Protein AF-A0A9X4SL98-F1 (afdb_monomer)

Radius of gyration: 27.26 Å; Cα contacts (8 Å, |Δi|>4): 484; chains: 1; bounding box: 90×34×87 Å

Solvent-accessible surface area (backbone atoms only — not comparable to full-atom values): 19562 Å² total; per-residue (Å²): 131,86,83,83,73,87,73,75,83,61,67,74,66,52,51,75,73,67,64,75,91,70,87,78,84,86,72,77,87,53,72,58,61,79,72,64,46,73,68,54,52,49,49,39,44,50,47,45,46,54,46,50,56,22,52,52,50,43,79,66,47,92,87,56,56,58,58,55,33,44,48,54,24,52,50,48,38,50,54,46,50,52,51,34,56,76,68,41,39,54,38,46,59,64,41,74,54,96,84,54,90,57,96,69,57,49,16,52,48,49,49,50,54,54,49,52,46,44,48,63,76,69,40,87,71,50,45,74,72,30,38,56,59,49,49,53,56,50,50,52,56,46,49,45,35,25,68,32,28,58,71,57,78,89,52,56,80,43,87,72,32,64,63,34,53,45,42,15,50,54,47,36,50,50,54,37,47,47,49,46,73,23,48,78,40,59,73,61,86,72,48,45,58,48,36,30,52,53,35,37,26,36,42,39,45,62,71,39,33,31,30,62,68,67,35,53,67,34,78,93,37,43,76,23,28,34,38,46,29,34,57,82,10,34,40,32,32,51,75,41,18,51,74,36,18,24,38,48,45,56,39,42,45,81,44,86,99,79,43,68,31,55,36,40,40,33,21,74,30,77,88,39,73,26,54,54,39,45,48,62,52,74,68,24,47,53,51,42,69,75,42,46,87,58,56,70,71,42,70,42,50,40,51,58,52,59,21,42,56,51,40,52,54,50,58,74,68,49,73,82,74,81,96,77,83,75,91,88,77,81,84,89,86,88,80,88,85,78,92,85,90,82,92,132

Structure (mmCIF, N/CA/C/O backbone):
data_AF-A0A9X4SL98-F1
#
_entry.id   AF-A0A9X4SL98-F1
#
loop_
_atom_site.group_PDB
_atom_site.id
_atom_site.type_symbol
_atom_site.label_atom_id
_atom_site.label_alt_id
_atom_site.label_comp_id
_atom_site.label_asym_id
_atom_site.label_entity_id
_atom_site.label_seq_id
_atom_site.pdbx_PDB_ins_code
_atom_site.Cartn_x
_atom_site.Cartn_y
_atom_site.Cartn_z
_atom_site.occupancy
_atom_site.B_iso_or_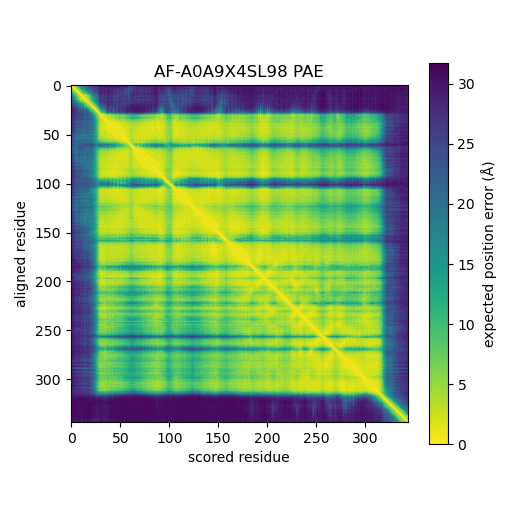equiv
_atom_site.auth_seq_id
_atom_site.auth_comp_id
_atom_site.auth_asym_id
_atom_site.auth_atom_id
_atom_site.pdbx_PDB_model_num
ATOM 1 N N . MET A 1 1 ? 21.501 10.612 -53.156 1.00 31.02 1 MET A N 1
ATOM 2 C CA . MET A 1 1 ? 21.161 9.442 -52.322 1.00 31.02 1 MET A CA 1
ATOM 3 C C . MET A 1 1 ? 19.712 9.582 -51.894 1.00 31.02 1 MET A C 1
ATOM 5 O O . MET A 1 1 ? 19.330 10.718 -51.630 1.00 31.02 1 MET A O 1
ATOM 9 N N . PRO A 1 2 ? 18.900 8.514 -51.909 1.00 26.58 2 PRO A N 1
ATOM 10 C CA . PRO A 1 2 ? 17.522 8.577 -51.432 1.00 26.58 2 PRO A CA 1
ATOM 11 C C . PRO A 1 2 ? 17.487 8.751 -49.909 1.00 26.58 2 PRO A C 1
ATOM 13 O O . PRO A 1 2 ? 18.321 8.189 -49.201 1.00 26.58 2 PRO A O 1
ATOM 16 N N . THR A 1 3 ? 16.524 9.526 -49.418 1.00 28.14 3 THR A N 1
ATOM 17 C CA . THR A 1 3 ? 16.256 9.679 -47.985 1.00 28.14 3 THR A CA 1
ATOM 18 C C . THR A 1 3 ? 15.260 8.605 -47.567 1.00 28.14 3 THR A C 1
ATOM 20 O O . THR A 1 3 ? 14.073 8.714 -47.875 1.00 28.14 3 THR A O 1
ATOM 23 N N . GLU A 1 4 ? 15.726 7.557 -46.890 1.00 26.05 4 GLU A N 1
ATOM 24 C CA . GLU A 1 4 ? 14.828 6.569 -46.289 1.00 26.05 4 GLU A CA 1
ATOM 25 C C . GLU A 1 4 ? 14.200 7.166 -45.026 1.00 26.05 4 GLU A C 1
ATOM 27 O O . GLU A 1 4 ? 14.847 7.330 -43.993 1.00 26.05 4 GLU A O 1
ATOM 32 N N . TYR A 1 5 ? 12.925 7.538 -45.131 1.00 25.75 5 TYR A N 1
ATOM 33 C CA . TYR A 1 5 ? 12.124 7.939 -43.981 1.00 25.75 5 TYR A CA 1
ATOM 34 C C . TYR A 1 5 ? 11.903 6.730 -43.071 1.00 25.75 5 TYR A C 1
ATOM 36 O O . TYR A 1 5 ? 11.483 5.671 -43.542 1.00 25.75 5 TYR A O 1
ATOM 44 N N . ILE A 1 6 ? 12.109 6.906 -41.764 1.00 31.11 6 ILE A N 1
ATOM 45 C CA . ILE A 1 6 ? 11.745 5.904 -40.759 1.00 31.11 6 ILE A CA 1
ATOM 46 C C . ILE A 1 6 ? 10.221 5.737 -40.793 1.00 31.11 6 ILE A C 1
ATOM 48 O O . ILE A 1 6 ? 9.472 6.569 -40.281 1.00 31.11 6 ILE A O 1
ATOM 52 N N . THR A 1 7 ? 9.750 4.666 -41.431 1.00 28.30 7 THR A N 1
ATOM 53 C CA . THR A 1 7 ? 8.326 4.330 -41.475 1.00 28.30 7 THR A CA 1
ATOM 54 C C . THR A 1 7 ? 7.839 3.985 -40.075 1.00 28.30 7 THR A C 1
ATOM 56 O O . THR A 1 7 ? 8.349 3.044 -39.463 1.00 28.30 7 THR A O 1
ATOM 59 N N . THR A 1 8 ? 6.818 4.693 -39.587 1.00 37.69 8 THR A N 1
ATOM 60 C CA . THR A 1 8 ? 6.094 4.298 -38.372 1.00 37.69 8 THR A CA 1
ATOM 61 C C . THR A 1 8 ? 5.598 2.860 -38.505 1.00 37.69 8 THR A C 1
ATOM 63 O O . THR A 1 8 ? 5.136 2.467 -39.578 1.00 37.69 8 THR A O 1
ATOM 66 N N . ALA A 1 9 ? 5.704 2.077 -37.430 1.00 32.84 9 ALA A N 1
ATOM 67 C CA . ALA A 1 9 ? 5.391 0.651 -37.451 1.00 32.84 9 ALA A CA 1
ATOM 68 C C . ALA A 1 9 ? 3.976 0.394 -38.001 1.00 32.84 9 ALA A C 1
ATOM 70 O O . ALA A 1 9 ? 2.997 0.922 -37.476 1.00 32.84 9 ALA A O 1
ATOM 71 N N . ASN A 1 10 ? 3.877 -0.407 -39.067 1.00 33.59 10 ASN A N 1
ATOM 72 C CA . ASN A 1 10 ? 2.597 -0.763 -39.674 1.00 33.59 10 ASN A CA 1
ATOM 73 C C . ASN A 1 10 ? 1.776 -1.634 -38.692 1.00 33.59 10 ASN A C 1
ATOM 75 O O . ASN A 1 10 ? 2.264 -2.714 -38.339 1.00 33.59 10 ASN A O 1
ATOM 79 N N . PRO A 1 11 ? 0.552 -1.226 -38.291 1.00 36.62 11 PRO A N 1
ATOM 80 C CA . PRO A 1 11 ? -0.318 -2.013 -37.412 1.00 36.62 11 PRO A CA 1
ATOM 81 C C . PRO A 1 11 ? -0.545 -3.460 -37.876 1.00 36.62 11 PRO A C 1
ATOM 83 O O . PRO A 1 11 ? -0.585 -4.366 -37.048 1.00 36.62 11 PRO A O 1
ATOM 86 N N . GLU A 1 12 ? -0.588 -3.710 -39.189 1.00 31.94 12 GLU A N 1
ATOM 87 C CA . GLU A 1 12 ? -0.799 -5.048 -39.769 1.00 31.94 12 GLU A CA 1
ATOM 88 C C . GLU A 1 12 ? 0.301 -6.057 -39.373 1.00 31.94 12 GLU A C 1
ATOM 90 O O . GLU A 1 12 ? 0.068 -7.267 -39.352 1.00 31.94 12 GLU A O 1
ATOM 95 N N . LYS A 1 13 ? 1.509 -5.586 -39.017 1.00 36.72 13 LYS A N 1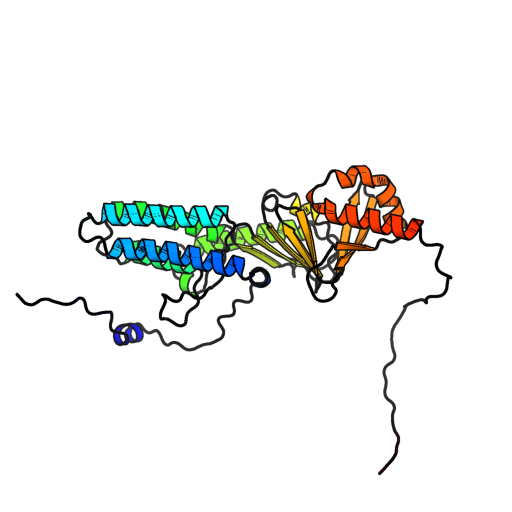
ATOM 96 C CA . LYS A 1 13 ? 2.587 -6.449 -38.498 1.00 36.72 13 LYS A CA 1
ATOM 97 C C . LYS A 1 13 ? 2.401 -6.849 -37.032 1.00 36.72 13 LYS A C 1
ATOM 99 O O . LYS A 1 13 ? 3.041 -7.805 -36.603 1.00 36.72 13 LYS A O 1
ATOM 104 N N . LEU A 1 14 ? 1.559 -6.151 -36.269 1.00 36.41 14 LEU A N 1
ATOM 105 C CA . LEU A 1 14 ? 1.268 -6.491 -34.873 1.00 36.41 14 LEU A CA 1
ATOM 106 C C . LEU A 1 14 ? 0.193 -7.582 -34.783 1.00 36.41 14 LEU A C 1
ATOM 108 O O . LEU A 1 14 ? 0.351 -8.520 -34.005 1.00 36.41 14 LEU A O 1
ATOM 112 N N . GLU A 1 15 ? -0.836 -7.550 -35.635 1.00 33.31 15 GLU A N 1
ATOM 113 C CA . GLU A 1 15 ? -1.838 -8.630 -35.696 1.00 33.31 15 GLU A CA 1
ATOM 114 C C . GLU A 1 15 ? -1.216 -9.979 -36.102 1.00 33.31 15 GLU A C 1
ATOM 116 O O . GLU A 1 15 ? -1.560 -11.021 -35.542 1.00 33.31 15 GLU A O 1
ATOM 121 N N . GLN A 1 16 ? -0.221 -9.966 -37.001 1.00 32.59 16 GLN A N 1
ATOM 122 C CA . GLN A 1 16 ? 0.516 -11.168 -37.426 1.00 32.59 16 GLN A CA 1
ATOM 123 C C . GLN A 1 16 ? 1.336 -11.840 -36.306 1.00 32.59 16 GLN A C 1
ATOM 125 O O . GLN A 1 16 ? 1.767 -12.980 -36.476 1.00 32.59 16 GLN A O 1
ATOM 130 N N . LEU A 1 17 ? 1.513 -11.191 -35.147 1.00 37.41 17 LEU A N 1
ATOM 131 C CA . LEU A 1 17 ? 2.110 -11.793 -33.945 1.00 37.41 17 LEU A CA 1
ATOM 132 C C . LEU A 1 17 ? 1.086 -12.547 -33.068 1.00 37.41 17 LEU A C 1
ATOM 134 O O . LEU A 1 17 ? 1.440 -13.038 -31.999 1.00 37.41 17 LEU A O 1
ATOM 138 N N . GLY A 1 18 ? -0.171 -12.671 -33.512 1.00 29.09 18 GLY A N 1
ATOM 139 C CA . GLY A 1 18 ? -1.210 -13.464 -32.843 1.00 29.09 18 GLY A CA 1
ATOM 140 C C . GLY A 1 18 ? -2.050 -12.701 -31.814 1.00 29.09 18 GLY A C 1
ATOM 141 O O . GLY A 1 18 ? -2.803 -13.324 -31.063 1.00 29.09 18 GLY A O 1
ATOM 142 N N . TYR A 1 19 ? -1.961 -11.368 -31.775 1.00 32.22 19 TYR A N 1
ATOM 143 C CA . TYR A 1 19 ? -2.718 -10.512 -30.853 1.00 32.22 19 TYR A CA 1
ATOM 144 C C . TYR A 1 19 ? -4.196 -10.360 -31.257 1.00 32.22 19 TYR A C 1
ATOM 146 O O . TYR A 1 19 ? -4.656 -9.292 -31.652 1.00 32.22 19 TYR A O 1
ATOM 154 N N . SER A 1 20 ? -4.966 -11.440 -31.112 1.00 28.11 20 SER A N 1
ATOM 155 C CA . SER A 1 20 ? -6.430 -11.415 -31.200 1.00 28.11 20 SER A CA 1
ATOM 156 C C . SER A 1 20 ? -7.031 -10.677 -29.994 1.00 28.11 20 SER A C 1
ATOM 158 O O . SER A 1 20 ? -7.360 -11.302 -28.984 1.00 28.11 20 SER A O 1
ATOM 160 N N . TYR A 1 21 ? -7.225 -9.361 -30.106 1.00 34.75 21 TYR A N 1
ATOM 161 C CA . TYR A 1 21 ? -7.917 -8.557 -29.093 1.00 34.75 21 TYR A CA 1
ATOM 162 C C . TYR A 1 21 ? -9.419 -8.898 -29.008 1.00 34.75 21 TYR A C 1
ATOM 164 O O . TYR A 1 21 ? -10.271 -8.297 -29.660 1.00 34.75 21 TYR A O 1
ATOM 172 N N . LYS A 1 22 ? -9.742 -9.875 -28.154 1.00 31.06 22 LYS A N 1
ATOM 173 C CA . LYS A 1 22 ? -11.079 -10.145 -27.602 1.00 31.06 22 LYS A CA 1
ATOM 174 C C . LYS A 1 22 ? -10.968 -10.512 -26.120 1.00 31.06 22 LYS A C 1
ATOM 176 O O . LYS A 1 22 ? -9.922 -10.982 -25.684 1.00 31.06 22 LYS A O 1
ATOM 181 N N . THR A 1 23 ? -12.081 -10.362 -25.398 1.00 29.62 23 THR A N 1
ATOM 182 C CA . THR A 1 23 ? -12.238 -10.398 -23.924 1.00 29.62 23 THR A CA 1
ATOM 183 C C . THR A 1 23 ? -11.674 -9.135 -23.248 1.00 29.62 23 THR A C 1
ATOM 185 O O . THR A 1 23 ? -10.485 -8.858 -23.334 1.00 29.62 23 THR A O 1
ATOM 188 N N . GLU A 1 24 ? -12.498 -8.175 -22.809 1.00 27.25 24 GLU A N 1
ATOM 189 C CA . GLU A 1 24 ? -13.543 -8.177 -21.752 1.00 27.25 24 GLU A CA 1
ATOM 190 C C . GLU A 1 24 ? -13.001 -7.636 -20.415 1.00 27.25 24 GLU A C 1
ATOM 192 O O . GLU A 1 24 ? -11.973 -8.089 -19.923 1.00 27.25 24 GLU A O 1
ATOM 197 N N . HIS A 1 25 ? -13.715 -6.648 -19.854 1.00 30.97 25 HIS A N 1
ATOM 198 C CA . HIS A 1 25 ? -13.582 -6.065 -18.507 1.00 30.97 25 HIS A CA 1
ATOM 199 C C . HIS A 1 25 ? -12.257 -6.313 -17.758 1.00 30.97 25 HIS A C 1
ATOM 201 O O . HIS A 1 25 ? -12.196 -7.084 -16.800 1.00 30.97 25 HIS A O 1
ATOM 207 N N . LEU A 1 26 ? -11.217 -5.531 -18.075 1.00 32.62 26 LEU A N 1
ATOM 208 C CA . LEU A 1 26 ? -10.005 -5.461 -17.245 1.00 32.62 26 LEU A CA 1
ATOM 209 C C . LEU A 1 26 ? -10.185 -4.598 -15.972 1.00 32.62 26 LEU A C 1
ATOM 211 O O . LEU A 1 26 ? -9.259 -3.919 -15.527 1.00 32.62 26 LEU A O 1
ATOM 215 N N . GLN A 1 27 ? -11.370 -4.638 -15.353 1.00 35.16 27 GLN A N 1
ATOM 216 C CA . GLN A 1 27 ? -11.557 -4.161 -13.982 1.00 35.16 27 GLN A CA 1
ATOM 217 C C . GLN A 1 27 ? -10.949 -5.187 -13.020 1.00 35.16 27 GLN A C 1
ATOM 219 O O . GLN A 1 27 ? -11.625 -6.072 -12.505 1.00 35.16 27 GLN A O 1
ATOM 224 N N . SER A 1 28 ? -9.642 -5.053 -12.779 1.00 42.09 28 SER A N 1
ATOM 225 C CA . SER A 1 28 ? -8.987 -5.650 -11.614 1.00 42.09 28 SER A CA 1
ATOM 226 C C . SER A 1 28 ? -9.626 -5.058 -10.358 1.00 42.09 28 SER A C 1
ATOM 228 O O . SER A 1 28 ? -9.300 -3.936 -9.976 1.00 42.09 28 SER A O 1
ATOM 230 N N . SER A 1 29 ? -10.561 -5.786 -9.748 1.00 54.50 29 SER A N 1
ATOM 231 C CA . SER A 1 29 ? -11.333 -5.362 -8.574 1.00 54.50 29 SER A CA 1
ATOM 232 C C . SER A 1 29 ? -10.516 -5.469 -7.280 1.00 54.50 29 SER A C 1
ATOM 234 O O . SER A 1 29 ? -10.902 -6.172 -6.350 1.00 54.50 29 SER A O 1
ATOM 236 N N . THR A 1 30 ? -9.358 -4.814 -7.251 1.00 71.94 30 THR A N 1
ATOM 237 C CA . THR A 1 30 ? -8.495 -4.694 -6.071 1.00 71.94 30 THR A CA 1
ATOM 238 C C . THR A 1 30 ? -8.979 -3.540 -5.198 1.00 71.94 30 THR A C 1
ATOM 240 O O . THR A 1 30 ? -9.061 -2.400 -5.670 1.00 71.94 30 THR A O 1
ATOM 243 N N . ALA A 1 31 ? -9.327 -3.837 -3.945 1.00 81.12 31 ALA A N 1
ATOM 244 C CA . ALA A 1 31 ? -9.998 -2.920 -3.021 1.00 81.12 31 ALA A CA 1
ATOM 245 C C . ALA A 1 31 ? -9.220 -1.611 -2.794 1.00 81.12 31 ALA A C 1
ATOM 247 O O . ALA A 1 31 ? -9.822 -0.540 -2.703 1.00 81.12 31 ALA A O 1
ATOM 248 N N . ILE A 1 32 ? -7.883 -1.666 -2.810 1.00 82.94 32 ILE A N 1
ATOM 249 C CA . ILE A 1 32 ? -6.999 -0.509 -2.622 1.00 82.94 32 ILE A CA 1
ATOM 250 C C . ILE A 1 32 ? -7.211 0.592 -3.677 1.00 82.94 32 ILE A C 1
ATOM 252 O O . ILE A 1 32 ? -6.999 1.769 -3.385 1.00 82.94 32 ILE A O 1
ATOM 256 N N . TYR A 1 33 ? -7.703 0.249 -4.878 1.00 83.44 33 TYR A N 1
ATOM 257 C CA . TYR A 1 33 ? -8.009 1.237 -5.922 1.00 83.44 33 TYR A CA 1
ATOM 258 C C . TYR A 1 33 ? -9.265 2.064 -5.597 1.00 83.44 33 TYR A C 1
ATOM 260 O O . TYR A 1 33 ? -9.407 3.170 -6.109 1.00 83.44 33 TYR A O 1
ATOM 268 N N . GLY A 1 34 ? -10.131 1.600 -4.687 1.00 76.75 34 GLY A N 1
ATOM 269 C CA . GLY A 1 34 ? -11.259 2.378 -4.155 1.00 76.75 34 GLY A CA 1
ATOM 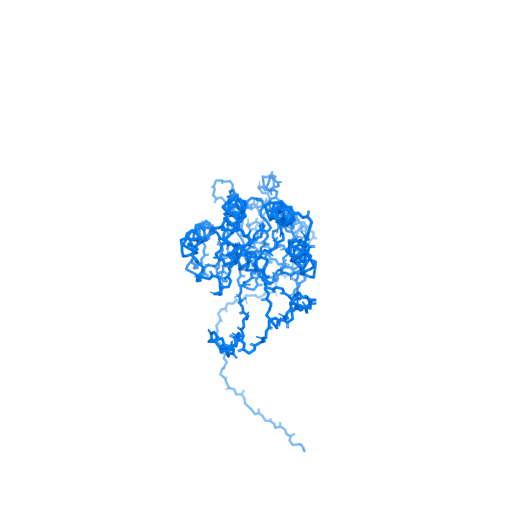270 C C . GLY A 1 34 ? -10.850 3.572 -3.279 1.00 76.75 34 GLY A C 1
ATOM 271 O O . GLY A 1 34 ? -11.710 4.341 -2.851 1.00 76.75 34 GLY A O 1
ATOM 272 N N . HIS A 1 35 ? -9.551 3.740 -3.011 1.00 76.31 35 HIS A N 1
ATOM 273 C CA . HIS A 1 35 ? -8.983 4.879 -2.281 1.00 76.31 35 HIS A CA 1
ATOM 274 C C . HIS A 1 35 ? -8.194 5.848 -3.175 1.00 76.31 35 HIS A C 1
ATOM 276 O O . HIS A 1 35 ? -7.648 6.833 -2.677 1.00 76.31 35 HIS A O 1
ATOM 282 N N . VAL A 1 36 ? -8.160 5.601 -4.488 1.00 83.62 36 VAL A N 1
ATOM 283 C CA . VAL A 1 36 ? -7.640 6.550 -5.475 1.00 83.62 36 VAL A CA 1
ATOM 284 C C . VAL A 1 36 ? -8.598 7.741 -5.571 1.00 83.62 36 VAL A C 1
ATOM 286 O O . VAL A 1 36 ? -9.809 7.576 -5.692 1.00 83.62 36 VAL A O 1
ATOM 289 N N . ASN A 1 37 ? -8.047 8.950 -5.501 1.00 83.62 37 ASN A N 1
ATOM 290 C CA . ASN A 1 37 ? -8.753 10.209 -5.728 1.00 83.62 37 ASN A CA 1
ATOM 291 C C . ASN A 1 37 ? -8.091 10.983 -6.8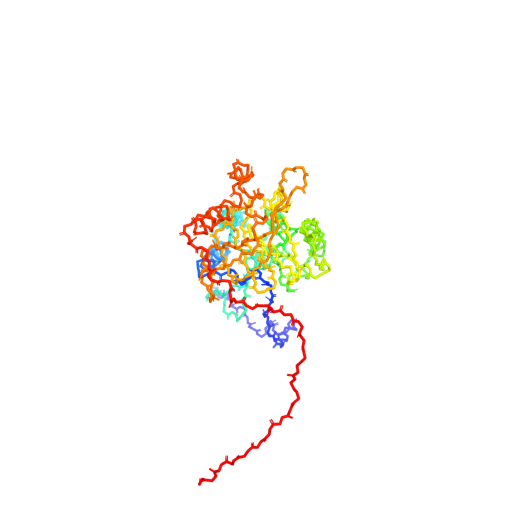77 1.00 83.62 37 ASN A C 1
ATOM 293 O O . ASN A 1 37 ? -6.997 10.622 -7.307 1.00 83.62 37 ASN A O 1
ATOM 297 N N . GLU A 1 38 ? -8.725 12.065 -7.333 1.00 85.75 38 GLU A N 1
ATOM 298 C CA . GLU A 1 38 ? -8.249 12.902 -8.449 1.00 85.75 38 GLU A CA 1
ATOM 299 C C . GLU A 1 38 ? -6.761 13.263 -8.310 1.00 85.75 38 GLU A C 1
ATOM 301 O O . GLU A 1 38 ? -5.983 13.055 -9.234 1.00 85.75 38 GLU A O 1
ATOM 306 N N . HIS A 1 39 ? -6.322 13.684 -7.119 1.00 87.75 39 HIS A N 1
ATOM 307 C CA . HIS A 1 39 ? -4.918 14.021 -6.880 1.00 87.75 39 HIS A CA 1
ATOM 308 C C . HIS A 1 39 ? -3.966 12.810 -6.963 1.00 87.75 39 HIS A C 1
ATOM 310 O O . HIS A 1 39 ? -2.823 12.938 -7.401 1.00 87.75 39 HIS A O 1
ATOM 316 N N . MET A 1 40 ? -4.399 11.613 -6.561 1.00 89.06 40 MET A N 1
ATOM 317 C CA . MET A 1 40 ? -3.625 10.390 -6.788 1.00 89.06 40 MET A CA 1
ATOM 318 C C . MET A 1 40 ? -3.567 10.056 -8.289 1.00 89.06 40 MET A C 1
ATOM 320 O O . MET A 1 40 ? -2.487 9.738 -8.781 1.00 89.06 40 MET A O 1
ATOM 324 N N . GLU A 1 41 ? -4.665 10.205 -9.039 1.00 87.94 41 GLU A N 1
ATOM 325 C CA . GLU A 1 41 ? -4.673 10.015 -10.501 1.00 87.94 41 GLU A CA 1
ATOM 326 C C . GLU A 1 41 ? -3.762 11.018 -11.229 1.00 87.94 41 GLU A C 1
ATOM 328 O O . GLU A 1 41 ? -3.003 10.616 -12.114 1.00 87.94 41 GLU A O 1
ATOM 333 N N . GLU A 1 42 ? -3.756 12.292 -10.822 1.00 89.00 42 GLU A N 1
ATOM 334 C CA . GLU A 1 42 ? -2.816 13.317 -11.300 1.00 89.00 42 GLU A CA 1
ATOM 335 C C . GLU A 1 42 ? -1.360 12.908 -11.049 1.00 89.00 42 GLU A C 1
ATOM 337 O O . GLU A 1 42 ? -0.534 12.954 -11.962 1.00 89.00 42 GLU A O 1
ATOM 342 N N . ASN A 1 43 ? -1.034 12.483 -9.822 1.00 91.50 43 ASN A N 1
ATOM 343 C CA . ASN A 1 43 ? 0.321 12.067 -9.460 1.00 91.50 43 ASN A CA 1
ATOM 344 C C . ASN A 1 43 ? 0.767 10.834 -10.264 1.00 91.50 43 ASN A C 1
ATOM 346 O O . ASN A 1 43 ? 1.881 10.824 -10.788 1.00 91.50 43 ASN A O 1
ATOM 350 N N . ILE A 1 44 ? -0.105 9.832 -10.427 1.00 91.81 44 ILE A N 1
ATOM 351 C CA . ILE A 1 44 ? 0.152 8.644 -11.256 1.00 91.81 44 ILE A CA 1
ATOM 352 C C . ILE A 1 44 ? 0.398 9.052 -12.716 1.00 91.81 44 ILE A C 1
ATOM 354 O O . ILE A 1 44 ? 1.408 8.664 -13.309 1.00 91.81 44 ILE A O 1
ATOM 358 N N . SER A 1 45 ? -0.485 9.881 -13.279 1.00 88.88 45 SER A N 1
ATOM 359 C CA . SER A 1 45 ? -0.401 10.387 -14.657 1.00 88.88 45 SER A CA 1
ATOM 360 C C . SER A 1 45 ? 0.868 11.206 -14.897 1.00 88.88 45 SER A C 1
ATOM 362 O O . SER A 1 45 ? 1.514 11.070 -15.937 1.00 88.88 45 SER A O 1
ATOM 364 N N . SER A 1 46 ? 1.257 12.036 -13.925 1.00 90.81 46 SER A N 1
ATOM 365 C CA . SER A 1 46 ? 2.482 12.836 -13.963 1.00 90.81 46 SER A CA 1
ATOM 366 C C . SER A 1 46 ? 3.726 11.949 -13.915 1.00 90.81 46 SER A C 1
ATOM 368 O O . SER A 1 46 ? 4.626 12.130 -14.731 1.00 90.81 46 SER A O 1
ATOM 370 N N . THR A 1 47 ? 3.782 10.961 -13.015 1.00 93.75 47 THR A N 1
ATOM 371 C CA . THR A 1 47 ? 4.895 9.997 -12.948 1.00 93.75 47 THR A CA 1
ATOM 372 C C . THR A 1 47 ? 5.023 9.197 -14.247 1.00 93.75 47 THR A C 1
ATOM 374 O O . THR A 1 47 ? 6.127 9.044 -14.767 1.00 93.75 47 THR A O 1
ATOM 377 N N . LEU A 1 48 ? 3.903 8.738 -14.815 1.00 90.44 48 LEU A N 1
ATOM 378 C CA . LEU A 1 48 ? 3.875 8.041 -16.105 1.00 90.44 48 LEU A CA 1
ATOM 379 C C . LEU A 1 48 ? 4.381 8.926 -17.254 1.00 90.44 48 LEU A C 1
ATOM 381 O O . LEU A 1 48 ? 5.143 8.449 -18.096 1.00 90.44 48 LEU A O 1
ATOM 385 N N . ARG A 1 49 ? 4.018 10.215 -17.261 1.00 89.56 49 ARG A N 1
ATOM 386 C CA . ARG A 1 49 ? 4.486 11.199 -18.249 1.00 89.56 49 ARG A CA 1
ATOM 387 C C . ARG A 1 49 ? 5.989 11.456 -18.136 1.00 89.56 49 ARG A C 1
ATOM 389 O O . ARG A 1 49 ? 6.678 11.381 -19.144 1.00 89.56 49 ARG A O 1
ATOM 396 N N . GLU A 1 50 ? 6.527 11.649 -16.931 1.00 91.69 50 GLU A N 1
ATOM 397 C CA . GLU A 1 50 ? 7.977 11.827 -16.736 1.00 91.69 50 GLU A CA 1
ATOM 398 C C . GLU A 1 50 ? 8.791 10.604 -17.198 1.00 91.69 50 GLU A C 1
ATOM 400 O O . GLU A 1 50 ? 9.832 10.753 -17.844 1.00 91.69 50 GLU A O 1
ATOM 405 N N . ILE A 1 51 ? 8.292 9.396 -16.910 1.00 90.50 51 ILE A N 1
ATOM 406 C CA . ILE A 1 51 ? 8.881 8.122 -17.351 1.00 90.50 51 ILE A CA 1
ATOM 407 C C . ILE A 1 51 ? 8.831 7.995 -18.881 1.00 90.50 51 ILE A C 1
ATOM 409 O O . ILE A 1 51 ? 9.810 7.584 -19.505 1.00 90.50 51 ILE A O 1
ATOM 413 N N . TYR A 1 52 ? 7.721 8.391 -19.505 1.00 88.31 52 TYR A N 1
ATOM 414 C CA . TYR A 1 52 ? 7.578 8.430 -20.959 1.00 88.31 52 TYR A CA 1
ATOM 415 C C . TYR A 1 52 ? 8.522 9.459 -21.614 1.00 88.31 52 TYR A C 1
ATOM 417 O O . TYR A 1 52 ? 9.218 9.138 -22.579 1.00 88.31 52 TYR A O 1
ATOM 425 N N . ASP A 1 53 ? 8.642 10.658 -21.043 1.00 89.12 53 ASP A N 1
ATOM 426 C CA . ASP A 1 53 ? 9.532 11.715 -21.531 1.00 89.12 53 ASP A CA 1
ATOM 427 C C . ASP A 1 53 ? 11.020 11.353 -21.372 1.00 89.12 53 ASP A C 1
ATOM 429 O O . ASP A 1 53 ? 11.867 11.840 -22.131 1.00 89.12 53 ASP A O 1
ATOM 433 N N . ALA A 1 54 ? 11.375 10.505 -20.397 1.00 89.94 54 ALA A N 1
ATOM 434 C CA . ALA A 1 54 ? 12.712 9.918 -20.287 1.00 89.94 54 ALA A CA 1
ATOM 435 C C . ALA A 1 54 ? 13.020 9.004 -21.485 1.00 89.94 54 ALA A C 1
ATOM 437 O O . ALA A 1 54 ? 14.101 9.097 -22.072 1.00 89.94 54 ALA A O 1
ATOM 438 N N . LEU A 1 55 ? 12.049 8.190 -21.900 1.00 86.81 55 LEU A N 1
ATOM 439 C CA . LEU A 1 55 ? 12.174 7.255 -23.022 1.00 86.81 55 LEU A CA 1
ATOM 440 C C . LEU A 1 55 ? 12.188 7.964 -24.379 1.00 86.81 55 LEU A C 1
ATOM 442 O O . LEU A 1 55 ? 13.012 7.631 -25.227 1.00 86.81 55 LEU A O 1
ATOM 446 N N . ILE A 1 56 ? 11.371 9.007 -24.565 1.00 85.06 56 ILE A N 1
ATOM 447 C CA . ILE A 1 56 ? 11.492 9.880 -25.743 1.00 85.06 56 ILE A CA 1
ATOM 448 C C . ILE A 1 56 ? 12.885 10.513 -25.818 1.00 85.06 56 ILE A C 1
ATOM 450 O O . ILE A 1 56 ? 13.455 10.589 -26.905 1.00 85.06 56 ILE A O 1
ATOM 454 N N . SER A 1 57 ? 13.476 10.928 -24.688 1.00 82.62 57 SER A N 1
ATOM 455 C CA . SER A 1 57 ? 14.828 11.495 -24.735 1.00 82.62 57 SER A CA 1
ATOM 456 C C . SER A 1 57 ? 15.892 10.483 -25.165 1.00 82.62 57 SER A C 1
ATOM 458 O O . SER A 1 57 ? 16.812 10.879 -25.866 1.00 82.62 57 SER A O 1
ATOM 460 N N . TYR A 1 58 ? 15.749 9.190 -24.851 1.00 84.69 58 TYR A N 1
ATOM 461 C CA . TYR A 1 58 ? 16.652 8.160 -25.380 1.00 84.69 58 TYR A CA 1
ATOM 462 C C . TYR A 1 58 ? 16.587 8.076 -26.913 1.00 84.69 58 TYR A C 1
ATOM 464 O O . TYR A 1 58 ? 17.621 8.138 -27.574 1.00 84.69 58 TYR A O 1
ATOM 472 N N . ASN A 1 59 ? 15.375 8.034 -27.472 1.00 77.94 59 ASN A N 1
ATOM 473 C CA . ASN A 1 59 ? 15.150 7.885 -28.913 1.00 77.94 59 ASN A CA 1
ATOM 474 C C . ASN A 1 59 ? 15.558 9.118 -29.745 1.00 77.94 59 ASN A C 1
ATOM 476 O O . ASN A 1 59 ? 15.834 8.982 -30.933 1.00 77.94 59 ASN A O 1
ATOM 480 N N . ASN A 1 60 ? 15.590 10.312 -29.142 1.00 78.75 60 ASN A N 1
ATOM 481 C CA . ASN A 1 60 ? 15.785 11.583 -29.853 1.00 78.75 60 ASN A CA 1
ATOM 482 C C . ASN A 1 60 ? 17.214 12.166 -29.750 1.00 78.75 60 ASN A C 1
ATOM 484 O O . ASN A 1 60 ? 17.455 13.275 -30.229 1.00 78.75 60 ASN A O 1
ATOM 488 N N . LEU A 1 61 ? 18.166 11.484 -29.101 1.00 71.69 61 LEU A N 1
ATOM 489 C CA . LEU A 1 61 ? 19.515 12.015 -28.838 1.00 71.69 61 LEU A CA 1
ATOM 490 C C . LEU A 1 61 ? 20.542 11.615 -29.915 1.00 71.69 61 LEU A C 1
ATOM 492 O O . LEU A 1 61 ? 21.536 10.957 -29.623 1.00 71.69 61 LEU A O 1
ATOM 496 N N . GLU A 1 62 ? 20.354 12.113 -31.145 1.00 66.19 62 GLU A N 1
ATOM 497 C CA . GLU A 1 62 ? 21.231 11.904 -32.325 1.00 66.19 62 GLU A CA 1
ATOM 498 C C . GLU A 1 62 ? 22.713 12.326 -32.151 1.00 66.19 62 GLU A C 1
ATOM 500 O O . GLU A 1 62 ? 23.506 12.233 -33.089 1.00 66.19 62 GLU A O 1
ATOM 505 N N . HIS A 1 63 ? 23.101 12.882 -31.000 1.00 75.50 63 HIS A N 1
ATOM 506 C CA . HIS A 1 63 ? 24.421 13.485 -30.759 1.00 75.50 63 HIS A CA 1
ATOM 507 C C . HIS A 1 63 ? 25.182 12.861 -29.576 1.00 75.50 63 HIS A C 1
ATOM 509 O O . HIS A 1 63 ? 26.279 13.319 -29.260 1.00 75.50 63 HIS A O 1
ATOM 515 N N . LEU A 1 64 ? 24.617 11.848 -28.910 1.00 82.75 64 LEU A N 1
ATOM 516 C CA . LEU A 1 64 ? 25.273 11.117 -27.820 1.00 82.75 64 LEU A CA 1
ATOM 517 C C . LEU A 1 64 ? 25.666 9.707 -28.262 1.00 82.75 64 LEU A C 1
ATOM 519 O O . LEU A 1 64 ? 25.079 9.152 -29.189 1.00 82.75 64 LEU A O 1
ATOM 523 N N . SER A 1 65 ? 26.605 9.081 -27.549 1.00 86.88 65 SER A N 1
ATOM 524 C CA . SER A 1 65 ? 26.746 7.627 -27.633 1.00 86.88 65 SER A CA 1
ATOM 525 C C . SER A 1 65 ? 25.560 6.925 -26.958 1.00 86.88 65 SER A C 1
ATOM 527 O O . SER A 1 65 ? 24.973 7.439 -25.999 1.00 86.88 65 SER A O 1
ATOM 529 N N . ASN A 1 66 ? 25.234 5.712 -27.414 1.00 86.00 66 ASN A N 1
ATOM 530 C CA . ASN A 1 66 ? 24.127 4.921 -26.865 1.00 86.00 66 ASN A CA 1
ATOM 531 C C . ASN A 1 66 ? 24.232 4.768 -25.336 1.00 86.00 66 ASN A C 1
ATOM 533 O O . ASN A 1 66 ? 23.235 4.908 -24.634 1.00 86.00 66 ASN A O 1
ATOM 537 N N . ASP A 1 67 ? 25.436 4.547 -24.800 1.00 87.19 67 ASP A N 1
ATOM 538 C CA . ASP A 1 67 ? 25.654 4.366 -23.361 1.00 87.19 67 ASP A CA 1
ATOM 539 C C . ASP A 1 67 ? 25.450 5.648 -22.540 1.00 87.19 67 ASP A C 1
ATOM 541 O O . ASP A 1 67 ? 25.071 5.565 -21.365 1.00 87.19 67 ASP A O 1
ATOM 545 N N . GLU A 1 68 ? 25.672 6.826 -23.125 1.00 89.69 68 GLU A N 1
ATOM 546 C CA . GLU A 1 68 ? 25.352 8.121 -22.513 1.00 89.69 68 GLU A CA 1
ATOM 547 C C . GLU A 1 68 ? 23.847 8.396 -22.573 1.00 89.69 68 GLU A C 1
ATOM 549 O O . GLU A 1 68 ? 23.260 8.781 -21.562 1.00 89.69 68 GLU A O 1
ATOM 554 N N . ALA A 1 69 ? 23.202 8.127 -23.712 1.00 90.62 69 ALA A N 1
ATOM 555 C CA . ALA A 1 69 ? 21.756 8.269 -23.870 1.00 90.62 69 ALA A CA 1
ATOM 556 C C . ALA A 1 69 ? 20.987 7.341 -22.903 1.00 90.62 69 ALA A C 1
ATOM 558 O O . ALA A 1 69 ? 20.110 7.804 -22.171 1.00 90.62 69 ALA A O 1
ATOM 559 N N . ILE A 1 70 ? 21.394 6.067 -22.798 1.00 91.50 70 ILE A N 1
ATOM 560 C CA . ILE A 1 70 ? 20.876 5.110 -21.803 1.00 91.50 70 ILE A CA 1
ATOM 561 C C . ILE A 1 70 ? 21.175 5.599 -20.383 1.00 91.50 70 ILE A C 1
ATOM 563 O O . ILE A 1 70 ? 20.307 5.519 -19.521 1.00 91.50 70 ILE A O 1
ATOM 567 N N . GLY A 1 71 ? 22.374 6.130 -20.117 1.00 91.81 71 GLY A N 1
ATOM 568 C CA . GLY A 1 71 ? 22.734 6.666 -18.799 1.00 91.81 71 GLY A CA 1
ATOM 569 C C . GLY A 1 71 ? 21.841 7.828 -18.354 1.00 91.81 71 GLY A C 1
ATOM 570 O O . GLY A 1 71 ? 21.350 7.830 -17.226 1.00 91.81 71 GLY A O 1
ATOM 571 N N . ASN A 1 72 ? 21.581 8.776 -19.254 1.00 91.81 72 ASN A N 1
ATOM 572 C CA . ASN A 1 72 ? 20.719 9.929 -19.004 1.00 91.81 72 ASN A CA 1
ATOM 573 C C . ASN A 1 72 ? 19.251 9.516 -18.816 1.00 91.81 72 ASN A C 1
ATOM 575 O O . ASN A 1 72 ? 18.594 9.987 -17.888 1.00 91.81 72 ASN A O 1
ATOM 579 N N . MET A 1 73 ? 18.752 8.594 -19.643 1.00 93.19 73 MET A N 1
ATOM 580 C CA . MET A 1 73 ? 17.417 8.012 -19.495 1.00 93.19 73 MET A CA 1
ATOM 581 C C . MET A 1 73 ? 17.274 7.253 -18.167 1.00 93.19 73 MET A C 1
ATOM 583 O O . MET A 1 73 ? 16.336 7.522 -17.424 1.00 93.19 73 MET A O 1
ATOM 587 N N . VAL A 1 74 ? 18.204 6.349 -17.835 1.00 93.25 74 VAL A N 1
ATOM 588 C CA . VAL A 1 74 ? 18.189 5.571 -16.581 1.00 93.25 74 VAL A CA 1
ATOM 589 C C . VAL A 1 74 ? 18.181 6.495 -15.365 1.00 93.25 74 VAL A C 1
ATOM 591 O O . VAL A 1 74 ? 17.388 6.282 -14.451 1.00 93.25 74 VAL A O 1
ATOM 594 N N . LYS A 1 75 ? 18.992 7.561 -15.382 1.00 94.19 75 LYS A N 1
ATOM 595 C CA . LYS A 1 75 ? 18.985 8.581 -14.330 1.00 94.19 75 LYS A CA 1
ATOM 596 C C . LYS A 1 75 ? 17.608 9.242 -14.187 1.00 94.19 75 LYS A C 1
ATOM 598 O O . LYS A 1 75 ? 17.073 9.259 -13.083 1.00 94.19 75 LYS A O 1
ATOM 603 N N . ARG A 1 76 ? 17.015 9.738 -15.282 1.00 94.25 76 ARG A N 1
ATOM 604 C CA . ARG A 1 76 ? 15.686 10.385 -15.255 1.00 94.25 76 ARG A CA 1
ATOM 605 C C . ARG A 1 76 ? 14.588 9.439 -14.762 1.00 94.25 76 ARG A C 1
ATOM 607 O O . ARG A 1 76 ? 13.770 9.834 -13.940 1.00 94.25 76 ARG A O 1
ATOM 614 N N . LEU A 1 77 ? 14.597 8.187 -15.227 1.00 94.12 77 LEU A N 1
ATOM 615 C CA . LEU A 1 77 ? 13.678 7.143 -14.766 1.00 94.12 77 LEU A CA 1
ATOM 616 C C . LEU A 1 77 ? 13.800 6.931 -13.251 1.00 94.12 77 LEU A C 1
ATOM 618 O O . LEU A 1 77 ? 12.785 6.903 -12.558 1.00 94.12 77 LEU A O 1
ATOM 622 N N . GLN A 1 78 ? 15.026 6.835 -12.727 1.00 94.50 78 GLN A N 1
ATOM 623 C CA . GLN A 1 78 ? 15.259 6.652 -11.294 1.00 94.50 78 GLN A CA 1
ATOM 624 C C . GLN A 1 78 ? 14.835 7.876 -10.468 1.00 94.50 78 GLN A C 1
ATOM 626 O O . GLN A 1 78 ? 14.225 7.717 -9.414 1.00 94.50 78 GLN A O 1
ATOM 631 N N . GLU A 1 79 ? 15.092 9.093 -10.957 1.00 95.44 79 GLU A N 1
ATOM 632 C CA . GLU A 1 79 ? 14.652 10.340 -10.315 1.00 95.44 79 GLU A CA 1
ATOM 633 C C . GLU A 1 79 ? 13.117 10.400 -10.185 1.00 95.44 79 GLU A C 1
ATOM 635 O O . GLU A 1 79 ? 12.607 10.723 -9.108 1.00 95.44 79 GLU A O 1
ATOM 640 N N . SER A 1 80 ? 12.370 10.010 -11.225 1.00 95.06 80 SER A N 1
ATOM 641 C CA . SER A 1 80 ? 10.901 9.931 -11.179 1.00 95.06 80 SER A CA 1
ATOM 642 C C . SER A 1 80 ? 10.379 8.790 -10.298 1.00 95.06 80 SER A C 1
ATOM 644 O O . SER A 1 80 ? 9.402 8.987 -9.575 1.00 95.06 80 SER A O 1
ATOM 646 N N . ILE A 1 81 ? 11.028 7.620 -10.300 1.00 94.69 81 ILE A N 1
ATOM 647 C CA . ILE A 1 81 ? 10.652 6.485 -9.439 1.00 94.69 81 ILE A CA 1
ATOM 648 C C . ILE A 1 81 ? 10.873 6.828 -7.957 1.00 94.69 81 ILE A C 1
ATOM 650 O O . ILE A 1 81 ? 9.972 6.614 -7.147 1.00 94.69 81 ILE A O 1
ATOM 654 N N . GLU A 1 82 ? 12.007 7.430 -7.586 1.00 95.12 82 GLU A N 1
ATOM 655 C CA . GLU A 1 82 ? 12.268 7.848 -6.200 1.00 95.12 82 GLU A CA 1
ATOM 656 C C . GLU A 1 82 ? 11.352 8.992 -5.745 1.00 95.12 82 GLU A C 1
ATOM 658 O O . GLU A 1 82 ? 10.858 8.990 -4.614 1.00 95.12 82 GLU A O 1
ATOM 663 N N . LYS A 1 83 ? 11.042 9.942 -6.637 1.00 95.19 83 LYS A N 1
ATOM 664 C CA . LYS A 1 83 ? 10.029 10.982 -6.401 1.00 95.19 83 LYS A CA 1
ATOM 665 C C . LYS A 1 83 ? 8.648 10.370 -6.135 1.00 95.19 83 LYS A C 1
ATOM 667 O O . LYS A 1 83 ? 7.989 10.756 -5.171 1.00 95.19 83 LYS A O 1
ATOM 672 N N . ALA A 1 84 ? 8.229 9.395 -6.941 1.00 94.69 84 ALA A N 1
ATOM 673 C CA . ALA A 1 84 ? 6.956 8.692 -6.783 1.00 94.69 84 ALA A CA 1
ATOM 674 C C . ALA A 1 84 ? 6.901 7.856 -5.489 1.00 94.69 84 ALA A C 1
ATOM 676 O O . ALA A 1 84 ? 5.915 7.929 -4.752 1.00 94.69 84 ALA A O 1
ATOM 677 N N . LYS A 1 85 ? 7.984 7.142 -5.149 1.00 93.44 85 LYS A N 1
ATOM 678 C CA . LYS A 1 85 ? 8.145 6.427 -3.868 1.00 93.44 85 LYS A CA 1
ATOM 679 C C . LYS A 1 85 ? 7.999 7.376 -2.678 1.00 93.44 85 LYS A C 1
ATOM 681 O O . LYS A 1 85 ? 7.155 7.148 -1.816 1.00 93.44 85 LYS A O 1
ATOM 686 N N . LYS A 1 86 ? 8.752 8.483 -2.668 1.00 91.75 86 LYS A N 1
ATOM 687 C CA . LYS A 1 86 ? 8.703 9.513 -1.615 1.00 91.75 86 LYS A CA 1
ATOM 688 C C . LYS A 1 86 ? 7.313 10.137 -1.451 1.00 91.75 86 LYS A C 1
ATOM 690 O O . LYS A 1 86 ? 6.898 10.406 -0.327 1.00 91.75 86 LYS A O 1
ATOM 695 N N . ASN A 1 87 ? 6.598 10.346 -2.554 1.00 89.75 87 ASN A N 1
ATOM 696 C CA . ASN A 1 87 ? 5.252 10.919 -2.563 1.00 89.75 87 ASN A CA 1
ATOM 697 C C . ASN A 1 87 ? 4.134 9.871 -2.339 1.00 89.75 87 ASN A C 1
ATOM 699 O O . ASN A 1 87 ? 2.963 10.218 -2.465 1.00 89.75 87 ASN A O 1
ATOM 703 N N . LYS A 1 88 ? 4.473 8.608 -2.017 1.00 90.12 88 LYS A N 1
ATOM 704 C CA . LYS A 1 88 ? 3.539 7.471 -1.857 1.00 90.12 88 LYS A CA 1
ATOM 705 C C . LYS A 1 88 ? 2.603 7.248 -3.066 1.00 90.12 88 LYS A C 1
ATOM 707 O O . LYS A 1 88 ? 1.475 6.797 -2.910 1.00 90.12 88 LYS A O 1
ATOM 712 N N . VAL A 1 89 ? 3.041 7.573 -4.285 1.00 92.81 89 VAL A N 1
ATOM 713 C CA . VAL A 1 89 ? 2.224 7.390 -5.502 1.00 92.81 89 VAL A CA 1
ATOM 714 C C . VAL A 1 89 ? 1.965 5.901 -5.723 1.00 92.81 89 VAL A C 1
ATOM 716 O O . VAL A 1 89 ? 2.910 5.115 -5.675 1.00 92.81 89 VAL A O 1
ATOM 719 N N . MET A 1 90 ? 0.719 5.498 -5.978 1.00 93.25 90 MET A N 1
ATOM 720 C CA . MET A 1 90 ? 0.394 4.091 -6.233 1.00 93.25 90 MET A CA 1
ATOM 721 C C . MET A 1 90 ? 0.942 3.639 -7.597 1.00 93.25 90 MET A C 1
ATOM 723 O O . MET A 1 90 ? 0.562 4.158 -8.643 1.00 93.25 90 MET A O 1
ATOM 727 N N . PHE A 1 91 ? 1.834 2.652 -7.603 1.00 94.50 91 PHE A N 1
ATOM 728 C CA . PHE A 1 91 ? 2.536 2.168 -8.794 1.00 94.50 91 PHE A CA 1
ATOM 729 C C . PHE A 1 91 ? 1.721 1.183 -9.641 1.00 94.50 91 PHE A C 1
ATOM 731 O O . PHE A 1 91 ? 2.023 1.024 -10.826 1.00 94.50 91 PHE A O 1
ATOM 738 N N . SER A 1 92 ? 0.731 0.501 -9.057 1.00 92.94 92 SER A N 1
ATOM 739 C CA . SER A 1 92 ? -0.018 -0.592 -9.690 1.00 92.94 92 SER A CA 1
ATOM 740 C C . SER A 1 92 ? -1.359 -0.175 -10.292 1.00 92.94 92 SER A C 1
ATOM 742 O O . SER A 1 92 ? -1.892 -0.925 -11.107 1.00 92.94 92 SER A O 1
ATOM 744 N N . VAL A 1 93 ? -1.893 0.993 -9.928 1.00 89.69 93 VAL A N 1
ATOM 745 C CA . VAL A 1 93 ? -3.158 1.538 -10.455 1.00 89.69 93 VAL A CA 1
ATOM 746 C C . VAL A 1 93 ? -3.058 1.754 -11.976 1.00 89.69 93 VAL A C 1
ATOM 748 O O . VAL A 1 93 ? -2.185 2.506 -12.418 1.00 89.69 93 VAL A O 1
ATOM 751 N N . PRO A 1 94 ? -3.926 1.138 -12.806 1.00 86.62 94 PRO A N 1
ATOM 752 C CA . PRO A 1 94 ? -3.943 1.390 -14.244 1.00 86.62 94 PRO A CA 1
ATOM 753 C C . PRO A 1 94 ? -4.579 2.750 -14.553 1.00 86.62 94 PRO A C 1
ATOM 755 O O . PRO A 1 94 ? -5.780 2.939 -14.351 1.00 86.62 94 PRO A O 1
ATOM 758 N N . CYS A 1 95 ? -3.797 3.683 -15.093 1.00 76.12 95 CYS A N 1
ATOM 759 C CA . CYS A 1 95 ? -4.269 5.008 -15.493 1.00 76.12 95 CYS A CA 1
ATOM 760 C C . CYS A 1 95 ? -4.341 5.139 -17.025 1.00 76.12 95 CYS A C 1
ATOM 762 O O . CYS A 1 95 ? -3.758 4.331 -17.754 1.00 76.12 95 CYS A O 1
ATOM 764 N N . HIS A 1 96 ? -5.078 6.133 -17.525 1.00 70.19 96 HIS A N 1
ATOM 765 C CA . HIS A 1 96 ? -5.005 6.520 -18.938 1.00 70.19 96 HIS A CA 1
ATOM 766 C C . HIS A 1 96 ? -3.922 7.588 -19.120 1.00 70.19 96 HIS A C 1
ATOM 768 O O . HIS A 1 96 ? -3.689 8.396 -18.227 1.00 70.19 96 HIS A O 1
ATOM 774 N N . ILE A 1 97 ? -3.258 7.585 -20.274 1.00 64.44 97 ILE A N 1
ATOM 775 C CA . ILE A 1 97 ? -2.238 8.566 -20.639 1.00 64.44 97 ILE A CA 1
ATOM 776 C C . ILE A 1 97 ? -2.497 8.948 -22.090 1.00 64.44 97 ILE A C 1
ATOM 778 O O . ILE A 1 97 ? -2.371 8.096 -22.966 1.00 64.44 97 ILE A O 1
ATOM 782 N N . ASP A 1 98 ? -2.768 10.228 -22.341 1.00 59.47 98 ASP A N 1
ATOM 783 C CA . ASP A 1 98 ? -3.110 10.794 -23.661 1.00 59.47 98 ASP A CA 1
ATOM 784 C C . ASP A 1 98 ? -2.102 10.446 -24.780 1.00 59.47 98 ASP A C 1
ATOM 786 O O . ASP A 1 98 ? -2.398 10.539 -25.972 1.00 59.47 98 ASP A O 1
ATOM 790 N N . VAL A 1 99 ? -0.874 10.089 -24.390 1.00 57.31 99 VAL A N 1
ATOM 791 C CA . VAL A 1 99 ? 0.251 9.786 -25.283 1.00 57.31 99 VAL A CA 1
ATOM 792 C C . VAL A 1 99 ? 0.303 8.309 -25.703 1.00 57.31 99 VAL A C 1
ATOM 794 O O . VAL A 1 99 ? 0.901 7.986 -26.732 1.00 57.31 99 VAL A O 1
ATOM 797 N N . PHE A 1 100 ? -0.366 7.405 -24.977 1.00 57.28 100 PHE A N 1
ATOM 798 C CA . PHE A 1 100 ? -0.632 6.052 -25.463 1.00 57.28 100 PHE A CA 1
ATOM 799 C C . PHE A 1 100 ? -1.902 6.068 -26.312 1.00 57.28 100 PHE A C 1
ATOM 801 O O . PHE A 1 100 ? -3.016 6.145 -25.806 1.00 57.28 100 PHE A O 1
ATOM 808 N N . LYS A 1 101 ? -1.721 5.958 -27.632 1.00 50.12 101 LYS A N 1
ATOM 809 C CA . LYS A 1 101 ? -2.818 5.885 -28.614 1.00 50.12 101 LYS A CA 1
ATOM 810 C C . LYS A 1 101 ? -3.587 4.554 -28.598 1.00 50.12 101 LYS A C 1
ATOM 812 O O . LYS A 1 101 ? -4.503 4.382 -29.393 1.00 50.12 101 LYS A O 1
ATOM 817 N N . GLU A 1 102 ? -3.193 3.614 -27.743 1.00 51.09 102 GLU A N 1
ATOM 818 C CA . GLU A 1 102 ? -3.907 2.360 -27.506 1.00 51.09 102 GLU A CA 1
ATOM 819 C C . GLU A 1 102 ? -4.928 2.549 -26.376 1.00 51.09 102 GLU A C 1
ATOM 821 O O . GLU A 1 102 ? -4.656 3.221 -25.385 1.00 51.09 102 GLU A O 1
ATOM 826 N N . GLU A 1 103 ? -6.083 1.891 -26.473 1.00 52.56 103 GLU A N 1
ATOM 827 C CA . GLU A 1 103 ? -7.186 1.989 -25.496 1.00 52.56 103 GLU A CA 1
ATOM 828 C C . GLU A 1 103 ? -6.862 1.357 -24.117 1.00 52.56 103 GLU A C 1
ATOM 830 O O . GLU A 1 103 ? -7.699 1.316 -23.213 1.00 52.56 103 GLU A O 1
ATOM 835 N N . GLY A 1 104 ? -5.641 0.846 -23.934 1.00 61.47 104 GLY A N 1
ATOM 836 C CA . GLY A 1 104 ? -5.189 0.170 -22.723 1.00 61.47 104 GLY A CA 1
ATOM 837 C C . GLY A 1 104 ? -4.717 1.130 -21.631 1.00 61.47 104 GLY A C 1
ATOM 838 O O . GLY A 1 104 ? -3.655 1.741 -21.746 1.00 61.47 104 GLY A O 1
ATOM 839 N N . LYS A 1 105 ? -5.440 1.178 -20.505 1.00 74.44 105 LYS A N 1
ATOM 840 C CA . LYS A 1 105 ? -4.898 1.741 -19.258 1.00 74.44 105 LYS A CA 1
ATOM 841 C C . LYS A 1 105 ? -3.681 0.928 -18.798 1.00 74.44 105 LYS A C 1
ATOM 843 O O . LYS A 1 105 ? -3.746 -0.301 -18.742 1.00 74.44 105 LYS A O 1
ATOM 848 N N . LEU A 1 106 ? -2.597 1.604 -18.420 1.00 78.25 106 LEU A N 1
ATOM 849 C CA . LEU A 1 106 ? -1.376 0.987 -17.890 1.00 78.25 106 LEU A CA 1
ATOM 850 C C . LEU A 1 106 ? -0.998 1.612 -16.547 1.00 78.25 106 LEU A C 1
ATOM 852 O O . LEU A 1 106 ? -1.268 2.782 -16.286 1.00 78.25 106 LEU A O 1
ATOM 856 N N . SER A 1 107 ? -0.372 0.813 -15.690 1.00 90.00 107 SER A N 1
ATOM 857 C CA . SER A 1 107 ? 0.186 1.264 -14.417 1.00 90.00 107 SER A CA 1
ATOM 858 C C . SER A 1 107 ? 1.666 1.632 -14.562 1.00 90.00 107 SER A C 1
ATOM 860 O O . SER A 1 107 ? 2.325 1.211 -15.520 1.00 90.00 107 SER A O 1
ATOM 862 N N . ILE A 1 108 ? 2.211 2.398 -13.606 1.00 92.69 108 ILE A N 1
ATOM 863 C CA . ILE A 1 108 ? 3.639 2.776 -13.587 1.00 92.69 108 ILE A CA 1
ATOM 864 C C . ILE A 1 108 ? 4.513 1.523 -13.653 1.00 92.69 108 ILE A C 1
ATOM 866 O O . ILE A 1 108 ? 5.476 1.469 -14.423 1.00 92.69 108 ILE A O 1
ATOM 870 N N . ILE A 1 109 ? 4.161 0.499 -12.875 1.00 92.94 109 ILE A N 1
ATOM 871 C CA . ILE A 1 109 ? 4.929 -0.740 -12.789 1.00 92.94 109 ILE A CA 1
ATOM 872 C C . ILE A 1 109 ? 4.817 -1.593 -14.056 1.00 92.94 109 ILE A C 1
ATOM 874 O O . ILE A 1 109 ? 5.844 -2.038 -14.567 1.00 92.94 109 ILE A O 1
ATOM 878 N N . ASP A 1 110 ? 3.622 -1.736 -14.636 1.00 89.75 110 ASP A N 1
ATOM 879 C CA . ASP A 1 110 ? 3.436 -2.488 -15.880 1.00 89.75 110 ASP A CA 1
ATOM 880 C C . ASP A 1 110 ? 4.180 -1.846 -17.052 1.00 89.75 110 ASP A C 1
ATOM 882 O O . ASP A 1 110 ? 4.840 -2.549 -17.822 1.00 89.75 110 ASP A O 1
ATOM 886 N N . TYR A 1 111 ? 4.089 -0.519 -17.195 1.00 88.88 111 TYR A N 1
ATOM 887 C CA . TYR A 1 111 ? 4.780 0.189 -18.268 1.00 88.88 111 TYR A CA 1
ATOM 888 C C . TYR A 1 111 ? 6.299 0.097 -18.096 1.00 88.88 111 TYR A C 1
ATOM 890 O O . TYR A 1 111 ? 6.995 -0.342 -19.013 1.00 88.88 111 TYR A O 1
ATOM 898 N N . SER A 1 112 ? 6.808 0.399 -16.897 1.00 91.69 112 SER A N 1
ATOM 899 C CA . SER A 1 112 ? 8.246 0.353 -16.605 1.00 91.69 112 SER A CA 1
ATOM 900 C C . SER A 1 112 ? 8.835 -1.043 -16.823 1.00 91.69 112 SER A C 1
ATOM 902 O O . SER A 1 112 ? 9.895 -1.167 -17.431 1.00 91.69 112 SER A O 1
ATOM 904 N N . MET A 1 113 ? 8.155 -2.114 -16.394 1.00 90.81 113 MET A N 1
ATOM 905 C CA . MET A 1 113 ? 8.665 -3.479 -16.587 1.00 90.81 113 MET A CA 1
ATOM 906 C C . MET A 1 113 ? 8.603 -3.941 -18.051 1.00 90.81 113 MET A C 1
ATOM 908 O O . MET A 1 113 ? 9.546 -4.585 -18.511 1.00 90.81 113 MET A O 1
ATOM 912 N N . LYS A 1 114 ? 7.562 -3.572 -18.817 1.00 87.44 114 LYS A N 1
ATOM 913 C CA . LYS A 1 114 ? 7.518 -3.814 -20.276 1.00 87.44 114 LYS A CA 1
ATOM 914 C C . LYS A 1 114 ? 8.671 -3.110 -21.003 1.00 87.44 114 LYS A C 1
ATOM 916 O O . LYS A 1 114 ? 9.333 -3.722 -21.839 1.00 87.44 114 LYS A O 1
ATOM 921 N N . VAL A 1 115 ? 8.920 -1.847 -20.660 1.00 88.19 115 VAL A N 1
ATOM 922 C CA . VAL A 1 115 ? 9.968 -1.003 -21.251 1.00 88.19 115 VAL A CA 1
ATOM 923 C C . VAL A 1 115 ? 11.370 -1.515 -20.931 1.00 88.19 115 VAL A C 1
ATOM 925 O O . VAL A 1 115 ? 12.162 -1.737 -21.845 1.00 88.19 115 VAL A O 1
ATOM 928 N N . LEU A 1 116 ? 11.679 -1.728 -19.647 1.00 91.44 116 LEU A N 1
ATOM 929 C CA . LEU A 1 116 ? 13.005 -2.177 -19.209 1.00 91.44 116 LEU A CA 1
ATOM 930 C C . LEU A 1 116 ? 13.361 -3.521 -19.848 1.00 91.44 116 LEU A C 1
ATOM 932 O O . LEU A 1 116 ? 14.479 -3.695 -20.325 1.00 91.44 116 LEU A O 1
ATOM 936 N N . ARG A 1 117 ? 12.382 -4.431 -19.947 1.00 88.69 117 ARG A N 1
ATOM 937 C CA . ARG A 1 117 ? 12.524 -5.672 -20.708 1.00 88.69 117 ARG A CA 1
ATOM 938 C C . ARG A 1 117 ? 12.862 -5.411 -22.175 1.00 88.69 117 ARG A C 1
ATOM 940 O O . ARG A 1 117 ? 13.828 -5.981 -22.665 1.00 88.69 117 ARG A O 1
ATOM 947 N N . HIS A 1 118 ? 12.087 -4.581 -22.876 1.00 87.94 118 HIS A N 1
ATOM 948 C CA . HIS A 1 118 ? 12.294 -4.338 -24.307 1.00 87.94 118 HIS A CA 1
ATOM 949 C C . HIS A 1 118 ? 13.710 -3.822 -24.606 1.00 87.94 118 HIS A C 1
ATOM 951 O O . HIS A 1 118 ? 14.385 -4.353 -25.487 1.00 87.94 118 HIS A O 1
ATOM 957 N N . LEU A 1 119 ? 14.185 -2.866 -23.803 1.00 90.12 119 LEU A N 1
ATOM 958 C CA . LEU A 1 119 ? 15.537 -2.313 -23.898 1.00 90.12 119 LEU A CA 1
ATOM 959 C C . LEU A 1 119 ? 16.628 -3.356 -23.589 1.00 90.12 119 LEU A C 1
ATOM 961 O O . LEU A 1 119 ? 17.664 -3.374 -24.241 1.00 90.12 119 LEU A O 1
ATOM 965 N N . MET A 1 120 ? 16.417 -4.241 -22.609 1.00 90.31 120 MET A N 1
ATOM 966 C CA . MET A 1 120 ? 17.413 -5.254 -22.226 1.00 90.31 120 MET A CA 1
ATOM 967 C C . MET A 1 120 ? 17.436 -6.489 -23.145 1.00 90.31 120 MET A C 1
ATOM 969 O O . MET A 1 120 ? 18.497 -7.089 -23.322 1.00 90.31 120 MET A O 1
ATOM 973 N N . GLU A 1 121 ? 16.295 -6.890 -23.712 1.00 88.94 121 GLU A N 1
ATOM 974 C CA . GLU A 1 121 ? 16.151 -8.115 -24.516 1.00 88.94 121 GLU A CA 1
ATOM 975 C C . GLU A 1 121 ? 16.253 -7.872 -26.029 1.00 88.94 121 GLU A C 1
ATOM 977 O O . GLU A 1 121 ? 16.848 -8.697 -26.725 1.00 88.94 121 GLU A O 1
ATOM 982 N N . TYR A 1 122 ? 15.687 -6.773 -26.547 1.00 88.06 122 TYR A N 1
ATOM 983 C CA . TYR A 1 122 ? 15.419 -6.612 -27.986 1.00 88.06 122 TYR A CA 1
ATOM 984 C C . TYR A 1 122 ? 16.072 -5.396 -28.642 1.00 88.06 122 TYR A C 1
ATOM 986 O O . TYR A 1 122 ? 16.278 -5.420 -29.856 1.00 88.06 122 TYR A O 1
ATOM 994 N N . ASP A 1 123 ? 16.406 -4.351 -27.886 1.00 88.19 123 ASP A N 1
ATOM 995 C CA . ASP A 1 123 ? 17.043 -3.170 -28.466 1.00 88.19 123 ASP A CA 1
ATOM 996 C C . ASP A 1 123 ? 18.525 -3.438 -28.788 1.00 88.19 123 ASP A C 1
ATOM 998 O O . ASP A 1 123 ? 19.374 -3.628 -27.910 1.00 88.19 123 ASP A O 1
ATOM 1002 N N . ALA A 1 124 ? 18.839 -3.452 -30.085 1.00 88.31 124 ALA A N 1
ATOM 1003 C CA . ALA A 1 124 ? 20.184 -3.680 -30.606 1.00 88.31 124 ALA A CA 1
ATOM 1004 C C . ALA A 1 124 ? 21.171 -2.545 -30.269 1.00 88.31 124 ALA A C 1
ATOM 1006 O O . ALA A 1 124 ? 22.383 -2.746 -30.352 1.00 88.31 124 ALA A O 1
ATOM 1007 N N . ASN A 1 125 ? 20.677 -1.370 -29.869 1.00 87.38 125 ASN A N 1
ATOM 1008 C CA . ASN A 1 125 ? 21.498 -0.229 -29.473 1.00 87.38 125 ASN A CA 1
ATOM 1009 C C . ASN A 1 125 ? 22.036 -0.355 -28.038 1.00 87.38 125 ASN A C 1
ATOM 1011 O O . ASN A 1 125 ? 22.975 0.359 -27.672 1.00 87.38 125 ASN A O 1
ATOM 1015 N N . VAL A 1 126 ? 21.458 -1.242 -27.221 1.00 90.06 126 VAL A N 1
ATOM 1016 C CA . VAL A 1 126 ? 21.751 -1.367 -25.788 1.00 90.06 126 VAL A CA 1
ATOM 1017 C C . VAL A 1 126 ? 22.919 -2.334 -25.556 1.00 90.06 126 VAL A C 1
ATOM 1019 O O . VAL A 1 126 ? 22.764 -3.562 -25.521 1.00 90.06 126 VAL A O 1
ATOM 1022 N N . THR A 1 127 ? 24.105 -1.746 -25.362 1.00 91.31 127 THR A N 1
ATOM 1023 C CA . THR A 1 127 ? 25.358 -2.447 -25.027 1.00 91.31 127 THR A CA 1
ATOM 1024 C C . THR A 1 127 ? 25.273 -3.161 -23.671 1.00 91.31 127 THR A C 1
ATOM 1026 O O . THR A 1 127 ? 24.379 -2.890 -22.872 1.00 91.31 127 THR A O 1
ATOM 1029 N N . GLU A 1 128 ? 26.250 -4.010 -23.343 1.00 90.69 128 GLU A N 1
ATOM 1030 C CA . GLU A 1 128 ? 26.355 -4.628 -22.010 1.00 90.69 128 GLU A CA 1
ATOM 1031 C C . GLU A 1 128 ? 26.488 -3.593 -20.870 1.00 90.69 128 GLU A C 1
ATOM 1033 O O . GLU A 1 128 ? 25.933 -3.772 -19.785 1.00 90.69 128 GLU A O 1
ATOM 1038 N N . VAL A 1 129 ? 27.143 -2.452 -21.125 1.00 90.31 129 VAL A N 1
ATOM 1039 C CA . VAL A 1 129 ? 27.221 -1.332 -20.170 1.00 90.31 129 VAL A CA 1
ATOM 1040 C C . VAL A 1 129 ? 25.843 -0.685 -19.991 1.00 90.31 129 VAL A C 1
ATOM 1042 O O . VAL A 1 129 ? 25.453 -0.360 -18.866 1.00 90.31 129 VAL A O 1
ATOM 1045 N N . GLY A 1 130 ? 25.070 -0.555 -21.072 1.00 90.75 130 GLY A N 1
ATOM 1046 C CA . GLY A 1 130 ? 23.664 -0.152 -21.034 1.00 90.75 130 GLY A CA 1
ATOM 1047 C C . GLY A 1 130 ? 22.776 -1.136 -20.261 1.00 90.75 130 GLY A C 1
ATOM 1048 O O . GLY A 1 130 ? 22.026 -0.722 -19.375 1.00 90.75 130 GLY A O 1
ATOM 1049 N N . ARG A 1 131 ? 22.907 -2.444 -20.527 1.00 92.69 131 ARG A N 1
ATOM 1050 C CA . ARG A 1 131 ? 22.172 -3.529 -19.844 1.00 92.69 131 ARG A CA 1
ATOM 1051 C C . ARG A 1 131 ? 22.434 -3.528 -18.344 1.00 92.69 131 ARG A C 1
ATOM 1053 O O . ARG A 1 131 ? 21.486 -3.637 -17.573 1.00 92.69 131 ARG A O 1
ATOM 1060 N N . SER A 1 132 ? 23.683 -3.325 -17.924 1.00 92.12 132 SER A N 1
ATOM 1061 C CA . SER A 1 132 ? 24.049 -3.218 -16.506 1.00 92.12 132 SER A CA 1
ATOM 1062 C C . SER A 1 132 ? 23.341 -2.045 -15.806 1.00 92.12 132 SER A C 1
ATOM 1064 O O . SER A 1 132 ? 22.753 -2.224 -14.739 1.00 92.12 132 SER A O 1
ATOM 1066 N N . LYS A 1 133 ? 23.272 -0.864 -16.446 1.00 91.56 133 LYS A N 1
ATOM 1067 C CA . LYS A 1 133 ? 22.515 0.297 -15.929 1.00 91.56 133 LYS A CA 1
ATOM 1068 C C . LYS A 1 133 ? 21.013 -0.004 -15.810 1.00 91.56 133 LYS A C 1
ATOM 1070 O O . LYS A 1 133 ? 20.410 0.267 -14.773 1.00 91.56 133 LYS A O 1
ATOM 1075 N N . LEU A 1 134 ? 20.417 -0.606 -16.842 1.00 93.81 134 LEU A N 1
ATOM 1076 C CA . LEU A 1 134 ? 18.998 -0.993 -16.864 1.00 93.81 134 LEU A CA 1
ATOM 1077 C C . LEU A 1 134 ? 18.665 -2.084 -15.830 1.00 93.81 134 LEU A C 1
ATOM 1079 O O . LEU A 1 134 ? 17.591 -2.057 -15.227 1.00 93.81 134 LEU A O 1
ATOM 1083 N N . GLN A 1 135 ? 19.596 -3.007 -15.565 1.00 92.81 135 GLN A N 1
ATOM 1084 C CA . GLN A 1 135 ? 19.414 -4.093 -14.602 1.00 92.81 135 GLN A CA 1
ATOM 1085 C C . GLN A 1 135 ? 19.195 -3.568 -13.171 1.00 92.81 135 GLN A C 1
ATOM 1087 O O . GLN A 1 135 ? 18.455 -4.207 -12.420 1.00 92.81 135 GLN A O 1
ATOM 1092 N N . HIS A 1 136 ? 19.749 -2.406 -12.803 1.00 90.75 136 HIS A N 1
ATOM 1093 C CA . HIS A 1 136 ? 19.462 -1.757 -11.517 1.00 90.75 136 HIS A CA 1
ATOM 1094 C C . HIS A 1 136 ? 17.996 -1.307 -11.405 1.00 90.75 136 HIS A C 1
ATOM 1096 O O . HIS A 1 136 ? 17.328 -1.674 -10.439 1.00 90.75 136 HIS A O 1
ATOM 1102 N N . LEU A 1 137 ? 17.463 -0.607 -12.415 1.00 92.69 137 LEU A N 1
ATOM 1103 C CA . LEU A 1 137 ? 16.042 -0.228 -12.456 1.00 92.69 137 LEU A CA 1
ATOM 1104 C C . LEU A 1 137 ? 15.125 -1.455 -12.465 1.00 92.69 137 LEU A C 1
ATOM 1106 O O . LEU A 1 137 ? 14.119 -1.485 -11.762 1.00 92.69 137 LEU A O 1
ATOM 1110 N N . TRP A 1 138 ? 15.487 -2.506 -13.208 1.00 92.88 138 TRP A N 1
ATOM 1111 C CA . TRP A 1 138 ? 14.727 -3.757 -13.197 1.00 92.88 138 TRP A CA 1
ATOM 1112 C C . TRP A 1 138 ? 14.651 -4.374 -11.795 1.00 92.88 138 TRP A C 1
ATOM 1114 O O . TRP A 1 138 ? 13.586 -4.842 -11.388 1.00 92.88 138 TRP A O 1
ATOM 1124 N N . LEU A 1 139 ? 15.759 -4.379 -11.045 1.00 93.00 139 LEU A N 1
ATOM 1125 C CA . LEU A 1 139 ? 15.791 -4.875 -9.666 1.00 93.00 139 LEU A CA 1
ATOM 1126 C C . LEU A 1 139 ? 14.946 -4.005 -8.727 1.00 93.00 139 LEU A C 1
ATOM 1128 O O . LEU A 1 139 ? 14.279 -4.548 -7.849 1.00 93.00 139 LEU A O 1
ATOM 1132 N N . GLU A 1 140 ? 14.917 -2.689 -8.935 1.00 93.56 140 GLU A N 1
ATOM 1133 C CA . GLU A 1 140 ? 14.074 -1.768 -8.171 1.00 93.56 140 GLU A CA 1
ATOM 1134 C C . GLU A 1 140 ? 12.574 -2.009 -8.417 1.00 93.56 140 GLU A C 1
ATOM 1136 O O . GLU A 1 140 ? 11.823 -2.214 -7.458 1.00 93.56 140 GLU A O 1
ATOM 1141 N N . MET A 1 141 ? 12.145 -2.104 -9.681 1.00 94.06 141 MET A N 1
ATOM 1142 C CA . MET A 1 141 ? 10.753 -2.440 -10.017 1.00 94.06 141 MET A CA 1
ATOM 1143 C C . MET A 1 141 ? 10.377 -3.843 -9.517 1.00 94.06 141 MET A C 1
ATOM 1145 O O . MET A 1 141 ? 9.313 -4.030 -8.930 1.00 94.06 141 MET A O 1
ATOM 1149 N N . SER A 1 142 ? 11.278 -4.823 -9.659 1.00 93.94 142 SER A N 1
ATOM 1150 C CA . SER A 1 142 ? 11.093 -6.181 -9.122 1.00 93.94 142 SER A CA 1
ATOM 1151 C C . SER A 1 142 ? 10.939 -6.189 -7.597 1.00 93.94 142 SER A C 1
ATOM 1153 O O . SER A 1 142 ? 10.142 -6.959 -7.058 1.00 93.94 142 SER A O 1
ATOM 1155 N N . ASN A 1 143 ? 11.682 -5.331 -6.891 1.00 94.50 143 ASN A N 1
ATOM 1156 C CA . ASN A 1 143 ? 11.577 -5.164 -5.446 1.00 94.50 143 ASN A CA 1
ATOM 1157 C C . ASN A 1 143 ? 10.201 -4.602 -5.050 1.00 94.50 143 ASN A C 1
ATOM 1159 O O . ASN A 1 143 ? 9.592 -5.160 -4.137 1.00 94.50 143 ASN A O 1
ATOM 1163 N N . LEU A 1 144 ? 9.665 -3.605 -5.770 1.00 94.50 144 LEU A N 1
ATOM 1164 C CA . LEU A 1 144 ? 8.291 -3.119 -5.562 1.00 94.50 144 LEU A CA 1
ATOM 1165 C C . LEU A 1 144 ? 7.267 -4.260 -5.695 1.00 94.50 144 LEU A C 1
ATOM 1167 O O . LEU A 1 144 ? 6.527 -4.507 -4.742 1.00 94.50 144 LEU A O 1
ATOM 1171 N N . VAL A 1 145 ? 7.276 -5.022 -6.803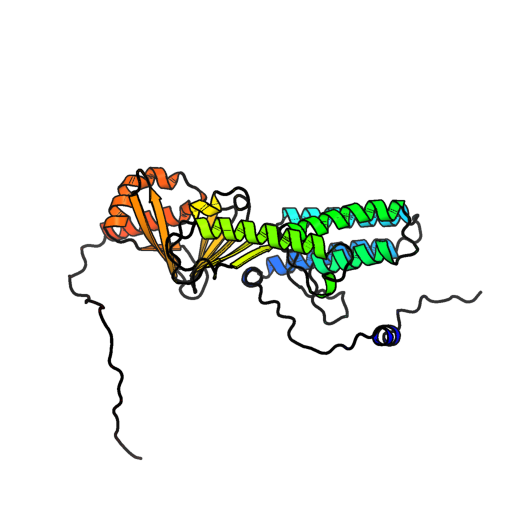 1.00 94.88 145 VAL A N 1
ATOM 1172 C CA . VAL A 1 145 ? 6.368 -6.182 -6.983 1.00 94.88 145 VAL A CA 1
ATOM 1173 C C . VAL A 1 145 ? 6.498 -7.166 -5.819 1.00 94.88 145 VAL A C 1
ATOM 1175 O O . VAL A 1 145 ? 5.499 -7.554 -5.214 1.00 94.88 145 VAL A O 1
ATOM 1178 N N . SER A 1 146 ? 7.731 -7.540 -5.453 1.00 94.81 146 SER A N 1
ATOM 1179 C CA . SER A 1 146 ? 7.985 -8.494 -4.364 1.00 94.81 146 SER A CA 1
ATOM 1180 C C . SER A 1 146 ? 7.506 -8.011 -2.988 1.00 94.81 146 SER A C 1
ATOM 1182 O O . SER A 1 146 ? 7.266 -8.834 -2.110 1.00 94.81 146 SER A O 1
ATOM 1184 N N . LYS A 1 147 ? 7.325 -6.695 -2.818 1.00 92.62 147 LYS A N 1
ATOM 1185 C CA . LYS A 1 147 ? 6.839 -6.032 -1.600 1.00 92.62 147 LYS A CA 1
ATOM 1186 C C . LYS A 1 147 ? 5.339 -5.707 -1.626 1.00 92.62 147 LYS A C 1
ATOM 1188 O O . LYS A 1 147 ? 4.883 -4.886 -0.831 1.00 92.62 147 LYS A O 1
ATOM 1193 N N . GLY A 1 148 ? 4.570 -6.360 -2.499 1.00 92.38 148 GLY A N 1
ATOM 1194 C CA . GLY A 1 148 ? 3.102 -6.358 -2.478 1.00 92.38 148 GLY A CA 1
ATOM 1195 C C . GLY A 1 148 ? 2.441 -5.712 -3.695 1.00 92.38 148 GLY A C 1
ATOM 1196 O O . GLY A 1 148 ? 1.326 -6.110 -4.041 1.00 92.38 148 GLY A O 1
ATOM 1197 N N . ASN A 1 149 ? 3.134 -4.815 -4.405 1.00 94.19 149 ASN A N 1
ATOM 1198 C CA . ASN A 1 149 ? 2.597 -4.142 -5.589 1.00 94.19 149 ASN A CA 1
ATOM 1199 C C . ASN A 1 149 ? 2.075 -5.136 -6.633 1.00 94.19 149 ASN A C 1
ATOM 1201 O O . ASN A 1 149 ? 2.736 -6.122 -6.959 1.00 94.19 149 ASN A O 1
ATOM 1205 N N . ASN A 1 150 ? 0.872 -4.890 -7.145 1.00 90.94 150 ASN A N 1
ATOM 1206 C CA . ASN A 1 150 ? 0.250 -5.711 -8.179 1.00 90.94 150 ASN A CA 1
ATOM 1207 C C . ASN A 1 150 ? 0.839 -5.406 -9.570 1.00 90.94 150 ASN A C 1
ATOM 1209 O O . ASN A 1 150 ? 1.310 -4.293 -9.807 1.00 90.94 150 ASN A O 1
ATOM 1213 N N . VAL A 1 151 ? 0.773 -6.368 -10.491 1.00 89.19 151 VAL A N 1
ATOM 1214 C CA . VAL A 1 151 ? 1.106 -6.198 -11.921 1.00 89.19 151 VAL A CA 1
ATOM 1215 C C . VAL A 1 151 ? 0.057 -6.927 -12.760 1.00 89.19 151 VAL A C 1
ATOM 1217 O O . VAL A 1 151 ? -0.520 -7.909 -12.284 1.00 89.19 151 VAL A O 1
ATOM 1220 N N . SER A 1 152 ? -0.220 -6.492 -13.992 1.00 85.69 152 SER A N 1
ATOM 1221 C CA . SER A 1 152 ? -1.196 -7.214 -14.824 1.00 85.69 152 SER A CA 1
ATOM 1222 C C . SER A 1 152 ? -0.645 -8.540 -15.358 1.00 85.69 152 SER A C 1
ATOM 1224 O O . SER A 1 152 ? 0.566 -8.767 -15.446 1.00 85.69 152 SER A O 1
ATOM 1226 N N . LYS A 1 153 ? -1.558 -9.416 -15.802 1.00 82.19 153 LYS A N 1
ATOM 1227 C CA . LYS A 1 153 ? -1.237 -10.702 -16.453 1.00 82.19 153 LYS A CA 1
ATOM 1228 C C . LYS A 1 153 ? -0.245 -10.545 -17.619 1.00 82.19 153 LYS A C 1
ATOM 1230 O O . LYS A 1 153 ? 0.573 -11.430 -17.844 1.00 82.19 153 LYS A O 1
ATOM 1235 N N . ASN A 1 154 ? -0.248 -9.391 -18.292 1.00 74.06 154 ASN A N 1
ATOM 1236 C CA . ASN A 1 154 ? 0.675 -9.052 -19.381 1.00 74.06 154 ASN A CA 1
ATOM 1237 C C . ASN A 1 154 ? 2.158 -9.034 -18.954 1.00 74.06 154 ASN A C 1
ATOM 1239 O O . ASN A 1 154 ? 3.041 -9.123 -19.805 1.00 74.06 154 ASN A O 1
ATOM 1243 N N . VAL A 1 155 ? 2.434 -8.907 -17.652 1.00 79.25 155 VAL A N 1
ATOM 1244 C CA . VAL A 1 155 ? 3.781 -8.889 -17.060 1.00 79.25 155 VAL A CA 1
ATOM 1245 C C . VAL A 1 155 ? 4.148 -10.254 -16.451 1.00 79.25 155 VAL A C 1
ATOM 1247 O O . VAL A 1 155 ? 5.323 -10.553 -16.265 1.00 79.25 155 VAL A O 1
ATOM 1250 N N . PHE A 1 156 ? 3.184 -11.149 -16.198 1.00 76.94 156 PHE A N 1
ATOM 1251 C CA . PHE A 1 156 ? 3.455 -12.459 -15.575 1.00 76.94 156 PHE A CA 1
ATOM 1252 C C . PHE A 1 156 ? 4.395 -13.347 -16.410 1.00 76.94 156 PHE A C 1
ATOM 1254 O O . PHE A 1 156 ? 5.084 -14.203 -15.858 1.00 76.94 156 PHE A O 1
ATOM 1261 N N . HIS A 1 157 ? 4.427 -13.134 -17.728 1.00 73.56 157 HIS A N 1
ATOM 1262 C CA . HIS A 1 157 ? 5.230 -13.900 -18.682 1.00 73.56 157 HIS A CA 1
ATOM 1263 C C . HIS A 1 157 ? 6.671 -13.388 -18.859 1.00 73.56 157 HIS A C 1
ATOM 1265 O O . HIS A 1 157 ? 7.409 -13.969 -19.652 1.00 73.56 157 HIS A O 1
ATOM 1271 N N . LEU A 1 158 ? 7.084 -12.312 -18.174 1.00 77.44 158 LEU A N 1
ATOM 1272 C CA . LEU A 1 158 ? 8.462 -11.819 -18.287 1.00 77.44 158 LEU A CA 1
ATOM 1273 C C . LEU A 1 158 ? 9.437 -12.784 -17.590 1.00 77.44 158 LEU A C 1
ATOM 1275 O O . LEU A 1 158 ? 9.089 -13.400 -16.575 1.00 77.44 158 LEU A O 1
ATOM 1279 N N . GLU A 1 159 ? 10.670 -12.905 -18.096 1.00 63.47 159 GLU A N 1
ATOM 1280 C CA . GLU A 1 159 ? 11.675 -13.760 -17.456 1.00 63.47 159 GLU A CA 1
ATOM 1281 C C . GLU A 1 159 ? 11.874 -13.343 -15.987 1.00 63.47 159 GLU A C 1
ATOM 1283 O O . GLU A 1 159 ? 11.799 -12.166 -15.628 1.00 63.47 159 GLU A O 1
ATOM 1288 N N . ARG A 1 160 ? 12.103 -14.327 -15.107 1.00 72.44 160 ARG A N 1
ATOM 1289 C CA . ARG A 1 160 ? 12.272 -14.164 -13.648 1.00 72.44 160 ARG A CA 1
ATOM 1290 C C . ARG A 1 160 ? 11.020 -13.689 -12.891 1.00 72.44 160 ARG A C 1
ATOM 1292 O O . ARG A 1 160 ? 10.985 -13.851 -11.672 1.00 72.44 160 ARG A O 1
ATOM 1299 N N . MET A 1 161 ? 9.964 -13.209 -13.557 1.00 83.50 161 MET A N 1
ATOM 1300 C CA . MET A 1 161 ? 8.731 -12.767 -12.888 1.00 83.50 161 MET A CA 1
ATOM 1301 C C . MET A 1 161 ? 8.062 -13.844 -12.007 1.00 83.50 161 MET A C 1
ATOM 1303 O O . MET A 1 161 ? 7.633 -13.498 -10.907 1.00 83.50 161 MET A O 1
ATOM 1307 N N . PRO A 1 162 ? 8.039 -15.151 -12.352 1.00 86.38 162 PRO A N 1
ATOM 1308 C CA . PRO A 1 162 ? 7.451 -16.171 -11.476 1.00 86.38 162 PRO A CA 1
ATOM 1309 C C . PRO A 1 162 ? 8.043 -16.236 -10.055 1.00 86.38 162 PRO A C 1
ATOM 1311 O O . PRO A 1 162 ? 7.300 -16.453 -9.099 1.00 86.38 162 PRO A O 1
ATOM 1314 N N . SER A 1 163 ? 9.351 -16.001 -9.876 1.00 90.81 163 SER A N 1
ATOM 1315 C CA . SER A 1 163 ? 9.970 -15.999 -8.537 1.00 90.81 163 SER A CA 1
ATOM 1316 C C . SER A 1 163 ? 9.740 -14.685 -7.780 1.00 90.81 163 SER A C 1
ATOM 1318 O O . SER A 1 163 ? 9.664 -14.683 -6.552 1.00 90.81 163 SER A O 1
ATOM 1320 N N . ILE A 1 164 ? 9.555 -13.577 -8.502 1.00 92.75 164 ILE A N 1
ATOM 1321 C CA . ILE A 1 164 ? 9.153 -12.277 -7.948 1.00 92.75 164 ILE A CA 1
ATOM 1322 C C . ILE A 1 164 ? 7.693 -12.339 -7.460 1.00 92.75 164 ILE A C 1
ATOM 1324 O O . ILE A 1 164 ? 7.399 -11.905 -6.346 1.00 92.75 164 ILE A O 1
ATOM 1328 N N . LEU A 1 165 ? 6.794 -12.956 -8.237 1.00 91.56 165 LEU A N 1
ATOM 1329 C CA . LEU A 1 165 ? 5.395 -13.190 -7.861 1.00 91.56 165 LEU A CA 1
ATOM 1330 C C . LEU A 1 165 ? 5.248 -14.162 -6.682 1.00 91.56 165 LEU A C 1
ATOM 1332 O O . LEU A 1 165 ? 4.342 -13.984 -5.868 1.00 91.56 165 LEU A O 1
ATOM 1336 N N . GLN A 1 166 ? 6.138 -15.153 -6.544 1.00 92.81 166 GLN A N 1
ATOM 1337 C CA . GLN A 1 166 ? 6.171 -15.995 -5.345 1.00 92.81 166 GLN A CA 1
ATOM 1338 C C . GLN A 1 166 ? 6.548 -15.168 -4.108 1.00 92.81 166 GLN A C 1
ATOM 1340 O O . GLN A 1 166 ? 5.767 -15.138 -3.163 1.00 92.81 166 GLN A O 1
ATOM 1345 N N . LYS A 1 167 ? 7.641 -14.387 -4.152 1.00 95.75 167 LYS A N 1
ATOM 1346 C CA . LYS A 1 167 ? 8.014 -13.477 -3.048 1.00 95.75 167 LYS A CA 1
ATOM 1347 C C . LYS A 1 167 ? 6.883 -12.513 -2.672 1.00 95.75 167 LYS A C 1
ATOM 1349 O O . LYS A 1 167 ? 6.627 -12.313 -1.490 1.00 95.75 167 LYS A O 1
ATOM 1354 N N . ARG A 1 168 ? 6.173 -11.965 -3.668 1.00 94.81 168 ARG A N 1
ATOM 1355 C CA . ARG A 1 168 ? 4.977 -11.131 -3.461 1.00 94.81 168 ARG A CA 1
ATOM 1356 C C . ARG A 1 168 ? 3.890 -11.874 -2.681 1.00 94.81 168 ARG A C 1
ATOM 1358 O O . ARG A 1 168 ? 3.317 -11.309 -1.752 1.00 94.81 168 ARG A O 1
ATOM 1365 N N . ARG A 1 169 ? 3.593 -13.122 -3.060 1.00 94.69 169 ARG A N 1
ATOM 1366 C CA . ARG A 1 169 ? 2.613 -13.977 -2.371 1.00 94.69 169 ARG A CA 1
ATOM 1367 C C . ARG A 1 169 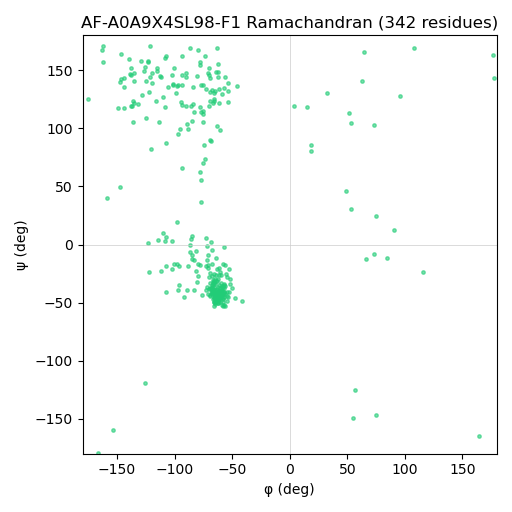? 3.044 -14.250 -0.932 1.00 94.69 169 ARG A C 1
ATOM 1369 O O . ARG A 1 169 ? 2.219 -14.103 -0.036 1.00 94.69 169 ARG A O 1
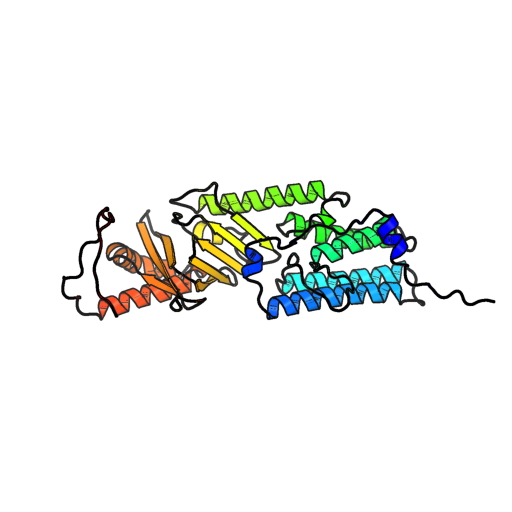ATOM 1376 N N . ASP A 1 170 ? 4.306 -14.604 -0.714 1.00 95.94 170 ASP A N 1
ATOM 1377 C CA . ASP A 1 170 ? 4.853 -14.895 0.616 1.00 95.94 170 ASP A CA 1
ATOM 1378 C C . ASP A 1 170 ? 4.765 -13.659 1.527 1.00 95.94 170 ASP A C 1
ATOM 1380 O O . ASP A 1 170 ? 4.275 -13.741 2.652 1.00 95.94 170 ASP A O 1
ATOM 1384 N N . TYR A 1 171 ? 5.139 -12.486 1.004 1.00 95.12 171 TYR A N 1
ATOM 1385 C CA . TYR A 1 171 ? 5.069 -11.211 1.717 1.00 95.12 171 TYR A CA 1
ATOM 1386 C C . TYR A 1 171 ? 3.627 -10.799 2.067 1.00 95.12 171 TYR A C 1
ATOM 1388 O O . TYR A 1 171 ? 3.341 -10.487 3.222 1.00 95.12 171 TYR A O 1
ATOM 1396 N N . LEU A 1 172 ? 2.687 -10.856 1.115 1.00 93.69 172 LEU A N 1
ATOM 1397 C CA . LEU A 1 172 ? 1.276 -10.551 1.398 1.00 93.69 172 LEU A CA 1
ATOM 1398 C C . LEU A 1 172 ? 0.637 -11.578 2.350 1.00 93.69 172 LEU A C 1
ATOM 1400 O O . LEU A 1 172 ? -0.207 -11.209 3.164 1.00 93.69 172 LEU A O 1
ATOM 1404 N N . SER A 1 173 ? 1.074 -12.841 2.311 1.00 94.69 173 SER A N 1
ATOM 1405 C CA . SER A 1 173 ? 0.640 -13.869 3.270 1.00 94.69 173 SER A CA 1
ATOM 1406 C C . SER A 1 173 ? 1.149 -13.575 4.685 1.00 94.69 173 SER A C 1
ATOM 1408 O O . SER A 1 173 ? 0.411 -13.764 5.649 1.00 94.69 173 SER A O 1
ATOM 1410 N N . HIS A 1 174 ? 2.371 -13.049 4.820 1.00 94.69 174 HIS A N 1
ATOM 1411 C CA . HIS A 1 174 ? 2.900 -12.584 6.103 1.00 94.69 174 HIS A CA 1
ATOM 1412 C C . HIS A 1 174 ? 2.104 -11.390 6.654 1.00 94.69 174 HIS A C 1
ATOM 1414 O O . HIS A 1 174 ? 1.701 -11.425 7.815 1.00 94.69 174 HIS A O 1
ATOM 1420 N N . LEU A 1 175 ? 1.788 -10.386 5.822 1.00 92.50 175 LEU A N 1
ATOM 1421 C CA . LEU A 1 175 ? 0.926 -9.272 6.242 1.00 92.50 175 LEU A CA 1
ATOM 1422 C C . LEU A 1 175 ? -0.480 -9.749 6.643 1.00 92.50 175 LEU A C 1
ATOM 1424 O O . LEU A 1 175 ? -0.996 -9.312 7.672 1.00 92.50 175 LEU A O 1
ATOM 1428 N N . LYS A 1 176 ? -1.074 -10.692 5.893 1.00 93.62 176 LYS A N 1
ATOM 1429 C CA . LYS A 1 176 ? -2.343 -11.334 6.275 1.00 93.62 176 LYS A CA 1
ATOM 1430 C C . LYS A 1 176 ? -2.244 -12.025 7.633 1.00 93.62 176 LYS A C 1
ATOM 1432 O O . LYS A 1 176 ? -3.170 -11.875 8.422 1.00 93.62 176 LYS A O 1
ATOM 1437 N N . GLN A 1 177 ? -1.153 -12.733 7.933 1.00 93.56 177 GLN A N 1
ATOM 1438 C CA . GLN A 1 177 ? -0.983 -13.377 9.239 1.00 93.56 177 GLN A CA 1
ATOM 1439 C C . GLN A 1 177 ? -0.961 -12.349 10.379 1.00 93.56 177 GLN A C 1
ATOM 1441 O O . GLN A 1 177 ? -1.711 -12.510 11.336 1.00 93.56 177 GLN A O 1
ATOM 1446 N N . ILE A 1 178 ? -0.202 -11.253 10.241 1.00 91.75 178 ILE A N 1
ATOM 1447 C CA . ILE A 1 178 ? -0.139 -10.184 11.258 1.00 91.75 178 ILE A CA 1
ATOM 1448 C C . ILE A 1 178 ? -1.535 -9.580 11.511 1.00 91.75 178 ILE A C 1
ATOM 1450 O O . ILE A 1 178 ? -1.912 -9.354 12.661 1.00 91.75 178 ILE A O 1
ATOM 1454 N N . VAL A 1 179 ? -2.335 -9.367 10.458 1.00 90.75 179 VAL A N 1
ATOM 1455 C CA . VAL A 1 179 ? -3.741 -8.950 10.607 1.00 90.75 179 VAL A CA 1
ATOM 1456 C C . VAL A 1 179 ? -4.559 -10.033 11.312 1.00 90.75 179 VAL A C 1
ATOM 1458 O O . VAL A 1 179 ? -5.243 -9.729 12.286 1.00 90.75 179 VAL A O 1
ATOM 1461 N N . CYS A 1 180 ? -4.471 -11.294 10.881 1.00 91.38 180 CYS A N 1
ATOM 1462 C CA . CYS A 1 180 ? -5.206 -12.413 11.477 1.00 91.38 180 CYS A CA 1
ATOM 1463 C C . CYS A 1 180 ? -4.907 -12.581 12.975 1.00 91.38 180 CYS A C 1
ATOM 1465 O O . CYS A 1 180 ? -5.816 -12.900 13.742 1.00 91.38 180 CYS A O 1
ATOM 1467 N N . ASP A 1 181 ? -3.678 -12.321 13.415 1.00 90.06 181 ASP A N 1
ATOM 1468 C CA . ASP A 1 181 ? -3.277 -12.386 14.825 1.00 90.06 181 ASP A CA 1
ATOM 1469 C C . ASP A 1 181 ? -3.873 -11.235 15.667 1.00 90.06 181 ASP A C 1
ATOM 1471 O O . ASP A 1 181 ? -4.025 -11.374 16.880 1.00 90.06 181 ASP A O 1
ATOM 1475 N N . SER A 1 182 ? -4.306 -10.137 15.032 1.00 86.38 182 SER A N 1
ATOM 1476 C CA . SER A 1 182 ? -5.040 -9.029 15.675 1.00 86.38 182 SER A CA 1
ATOM 1477 C C . SER A 1 182 ? -6.565 -9.222 15.759 1.00 86.38 182 SER A C 1
ATOM 1479 O O . SER A 1 182 ? -7.251 -8.410 16.385 1.00 86.38 182 SER A O 1
ATOM 1481 N N . ILE A 1 183 ? -7.108 -10.284 15.148 1.00 87.31 183 ILE A N 1
ATOM 1482 C CA . ILE A 1 183 ? -8.541 -10.616 15.184 1.00 87.31 183 ILE A CA 1
ATOM 1483 C C . ILE A 1 183 ? -8.852 -11.442 16.439 1.00 87.31 183 ILE A C 1
ATOM 1485 O O . ILE A 1 183 ? -8.343 -12.555 16.606 1.00 87.31 183 ILE A O 1
ATOM 1489 N N . GLU A 1 184 ? -9.724 -10.923 17.300 1.00 83.31 184 GLU A N 1
ATOM 1490 C CA . GLU A 1 184 ? -10.146 -11.558 18.556 1.00 83.31 184 GLU A CA 1
ATOM 1491 C C . GLU A 1 184 ? -11.367 -12.469 18.372 1.00 83.31 184 GLU A C 1
ATOM 1493 O O . GLU A 1 184 ? -11.456 -13.535 18.980 1.00 83.31 184 GLU A O 1
ATOM 1498 N N . LYS A 1 185 ? -12.315 -12.035 17.533 1.00 81.19 185 LYS A N 1
ATOM 1499 C CA . LYS A 1 185 ? -13.552 -12.741 17.164 1.00 81.19 185 LYS A CA 1
ATOM 1500 C C . LYS A 1 185 ? -13.733 -12.623 15.647 1.00 81.19 185 LYS A C 1
ATOM 1502 O O . LYS A 1 185 ? -13.359 -11.595 15.093 1.00 81.19 185 LYS A O 1
ATOM 1507 N N . GLY A 1 186 ? -14.322 -13.629 15.000 1.00 79.94 186 GLY A N 1
ATOM 1508 C CA . GLY A 1 186 ? -14.604 -13.648 13.555 1.00 79.94 186 GLY A CA 1
ATOM 1509 C C . GLY A 1 186 ? -13.710 -14.599 12.746 1.00 79.94 186 GLY A C 1
ATOM 1510 O O . GLY A 1 186 ? -12.732 -15.144 13.267 1.00 79.94 186 GLY A O 1
ATOM 1511 N N . LYS A 1 187 ? -14.067 -14.824 11.473 1.00 83.06 187 LYS A N 1
ATOM 1512 C CA . LYS A 1 187 ? -13.313 -15.686 10.543 1.00 83.06 187 LYS A CA 1
ATOM 1513 C C . LYS A 1 187 ? -11.970 -15.062 10.144 1.00 83.06 187 LYS A C 1
ATOM 1515 O O . LYS A 1 187 ? -11.857 -13.845 10.020 1.00 83.06 187 LYS A O 1
ATOM 1520 N N . LYS A 1 188 ? -10.946 -15.897 9.936 1.00 86.38 188 LYS A N 1
ATOM 1521 C CA . LYS A 1 188 ? -9.571 -15.470 9.575 1.00 86.38 188 LYS A CA 1
ATOM 1522 C C . LYS A 1 188 ? -9.193 -15.886 8.148 1.00 86.38 188 LYS A C 1
ATOM 1524 O O . LYS A 1 188 ? -8.361 -15.257 7.493 1.00 86.38 188 LYS A O 1
ATOM 1529 N N . GLU A 1 189 ? -9.862 -16.909 7.631 1.00 84.25 189 GLU A N 1
ATOM 1530 C CA . GLU A 1 189 ? -9.816 -17.361 6.245 1.00 84.25 189 GLU A CA 1
ATOM 1531 C C . GLU A 1 189 ? -10.196 -16.250 5.251 1.00 84.25 189 GLU A C 1
ATOM 1533 O O . GLU A 1 189 ? -9.480 -16.067 4.265 1.00 84.25 189 GLU A O 1
ATOM 1538 N N . ASP A 1 190 ? -11.217 -15.446 5.561 1.00 88.06 190 ASP A N 1
ATOM 1539 C CA . ASP A 1 190 ? -11.802 -14.437 4.662 1.00 88.06 190 ASP A CA 1
ATOM 1540 C C . ASP A 1 190 ? -11.018 -13.105 4.607 1.00 88.06 190 ASP A C 1
ATOM 1542 O O . ASP A 1 190 ? -11.330 -12.239 3.796 1.00 88.06 190 ASP A O 1
ATOM 1546 N N . VAL A 1 191 ? -9.978 -12.926 5.434 1.00 90.44 191 VAL A N 1
ATOM 1547 C CA . VAL A 1 191 ? -9.182 -11.681 5.481 1.00 90.44 191 VAL A CA 1
ATOM 1548 C C . VAL A 1 191 ? -8.422 -11.454 4.168 1.00 90.44 191 VAL A C 1
ATOM 1550 O O . VAL A 1 191 ? -7.679 -12.335 3.725 1.00 90.44 191 VAL A O 1
ATOM 1553 N N . ALA A 1 192 ? -8.512 -10.262 3.582 1.00 91.94 192 ALA A N 1
ATOM 1554 C CA . ALA A 1 192 ? -7.704 -9.850 2.434 1.00 91.94 192 ALA A CA 1
ATOM 1555 C C . ALA A 1 192 ? -6.706 -8.751 2.828 1.00 91.94 192 ALA A C 1
ATOM 1557 O O . ALA A 1 192 ? -7.013 -7.882 3.642 1.00 91.94 192 ALA A O 1
ATOM 1558 N N . VAL A 1 193 ? -5.505 -8.783 2.238 1.00 92.44 193 VAL A N 1
ATOM 1559 C CA . VAL A 1 193 ? -4.503 -7.719 2.393 1.00 92.44 193 VAL A CA 1
ATOM 1560 C C . VAL A 1 193 ? -3.896 -7.373 1.039 1.00 92.44 193 VAL A C 1
ATOM 1562 O O . VAL A 1 193 ? -3.289 -8.215 0.372 1.00 92.44 193 VAL A O 1
ATOM 1565 N N . GLU A 1 194 ? -4.027 -6.108 0.661 1.00 93.44 194 GLU A N 1
ATOM 1566 C CA . GLU A 1 194 ? -3.419 -5.503 -0.517 1.00 93.44 194 GLU A CA 1
ATOM 1567 C C . GLU A 1 194 ? -2.418 -4.424 -0.099 1.00 93.44 194 GLU A C 1
ATOM 1569 O O . GLU A 1 194 ? -2.560 -3.784 0.945 1.00 93.44 194 GLU A O 1
ATOM 1574 N N . ARG A 1 195 ? -1.401 -4.192 -0.934 1.00 92.69 195 ARG A N 1
ATOM 1575 C CA . ARG A 1 195 ? -0.419 -3.127 -0.721 1.00 92.69 195 ARG A CA 1
ATOM 1576 C C . ARG A 1 195 ? 0.077 -2.564 -2.044 1.00 92.69 195 ARG A C 1
ATOM 1578 O O . ARG A 1 195 ? 0.372 -3.316 -2.972 1.00 92.69 195 ARG A O 1
ATOM 1585 N N . ASP A 1 196 ? 0.232 -1.250 -2.084 1.00 92.69 196 ASP A N 1
ATOM 1586 C CA . ASP A 1 196 ? 0.838 -0.509 -3.182 1.00 92.69 196 ASP A CA 1
ATOM 1587 C C . ASP A 1 196 ? 1.636 0.663 -2.591 1.00 92.69 196 ASP A C 1
ATOM 1589 O O . ASP A 1 196 ? 1.051 1.485 -1.899 1.00 92.69 196 ASP A O 1
ATOM 1593 N N . ASN A 1 197 ? 2.962 0.692 -2.793 1.00 91.31 197 ASN A N 1
ATOM 1594 C CA . ASN A 1 197 ? 3.889 1.784 -2.440 1.00 91.31 197 ASN A CA 1
ATOM 1595 C C . ASN A 1 197 ? 3.392 2.811 -1.387 1.00 91.31 197 ASN A C 1
ATOM 1597 O O . ASN A 1 197 ? 2.884 3.882 -1.712 1.00 91.31 197 ASN A O 1
ATOM 1601 N N . GLY A 1 198 ? 3.583 2.505 -0.102 1.00 83.88 198 GLY A N 1
ATOM 1602 C CA . GLY A 1 198 ? 3.202 3.411 0.990 1.00 83.88 198 GLY A CA 1
ATOM 1603 C C . GLY A 1 198 ? 1.736 3.315 1.430 1.00 83.88 198 GLY A C 1
ATOM 1604 O O . GLY A 1 198 ? 1.430 3.808 2.511 1.00 83.88 198 GLY A O 1
ATOM 1605 N N . PHE A 1 199 ? 0.874 2.634 0.669 1.00 89.69 199 PHE A N 1
ATOM 1606 C CA . PHE A 1 199 ? -0.524 2.353 1.002 1.00 89.69 199 PHE A CA 1
ATOM 1607 C C . PHE A 1 199 ? -0.789 0.861 1.244 1.00 89.69 199 PHE A C 1
ATOM 1609 O O . PHE A 1 199 ? -0.242 -0.001 0.549 1.00 89.69 199 PHE A O 1
ATOM 1616 N N . PHE A 1 200 ? -1.690 0.550 2.179 1.00 90.75 200 PHE A N 1
ATOM 1617 C CA . PHE A 1 200 ? -2.318 -0.770 2.324 1.00 90.75 200 PHE A CA 1
ATOM 1618 C C . PHE A 1 200 ? -3.849 -0.698 2.251 1.00 90.75 200 PHE A C 1
ATOM 1620 O O . PHE A 1 200 ? -4.457 0.328 2.552 1.00 90.75 200 PHE A O 1
ATOM 1627 N N . CYS A 1 201 ? -4.480 -1.820 1.915 1.00 91.38 201 CYS A N 1
ATOM 1628 C CA . CYS A 1 201 ? -5.894 -2.063 2.185 1.00 91.38 201 CYS A CA 1
ATOM 1629 C C . CYS A 1 201 ? -6.016 -3.410 2.903 1.00 91.38 201 CYS A C 1
ATOM 1631 O O . CYS A 1 201 ? -5.449 -4.405 2.451 1.00 91.38 201 CYS A O 1
ATOM 1633 N N . VAL A 1 202 ? -6.710 -3.428 4.037 1.00 91.50 202 VAL A N 1
ATOM 1634 C CA . VAL A 1 202 ? -7.042 -4.640 4.792 1.00 91.50 202 VAL A CA 1
ATOM 1635 C C . VAL A 1 202 ? -8.557 -4.776 4.794 1.00 91.50 202 VAL A C 1
ATOM 1637 O O . VAL A 1 202 ? -9.245 -3.865 5.253 1.00 91.50 202 VAL A O 1
ATOM 1640 N N . GLU A 1 203 ? -9.070 -5.908 4.319 1.00 91.50 203 GLU A N 1
ATOM 1641 C CA . GLU A 1 203 ? -10.485 -6.262 4.440 1.00 91.50 203 GLU A CA 1
ATOM 1642 C C . GLU A 1 203 ? -10.637 -7.425 5.424 1.00 91.50 203 GLU A C 1
ATOM 1644 O O . GLU A 1 203 ? -9.993 -8.465 5.274 1.00 91.50 203 GLU A O 1
ATOM 1649 N N . CYS A 1 204 ? -11.503 -7.250 6.418 1.00 89.56 204 CYS A N 1
ATOM 1650 C CA . CYS A 1 204 ? -11.918 -8.271 7.373 1.00 89.56 204 CYS A CA 1
ATOM 1651 C C . CYS A 1 204 ? -13.420 -8.571 7.198 1.00 89.56 204 CYS A C 1
ATOM 1653 O O . CYS A 1 204 ? -14.182 -7.667 6.829 1.00 89.56 204 CYS A O 1
ATOM 1655 N N . PRO A 1 205 ? -13.872 -9.811 7.468 1.00 87.75 205 PRO A N 1
ATOM 1656 C CA . PRO A 1 205 ? -15.296 -10.140 7.455 1.00 87.75 205 PRO A CA 1
ATOM 1657 C C . PRO A 1 205 ? -16.071 -9.344 8.524 1.00 87.75 205 PRO A C 1
ATOM 1659 O O . PRO A 1 205 ? -15.503 -8.880 9.510 1.00 87.75 205 PRO A O 1
ATOM 1662 N N . GLU A 1 206 ? -17.373 -9.148 8.312 1.00 86.06 206 GLU A N 1
ATOM 1663 C CA . GLU A 1 206 ? -18.209 -8.236 9.112 1.00 86.06 206 GLU A CA 1
ATOM 1664 C C . GLU A 1 206 ? -18.276 -8.625 10.598 1.00 86.06 206 GLU A C 1
ATOM 1666 O O . GLU A 1 206 ? -18.253 -7.759 11.469 1.00 86.06 206 GLU A O 1
ATOM 1671 N N . GLU A 1 207 ? -18.261 -9.924 10.910 1.00 86.25 207 GLU A N 1
ATOM 1672 C CA . GLU A 1 207 ? -18.245 -10.436 12.283 1.00 86.25 207 GLU A CA 1
ATOM 1673 C C . GLU A 1 207 ? -16.901 -10.250 13.027 1.00 86.25 207 GLU A C 1
ATOM 1675 O O . GLU A 1 207 ? -16.724 -10.778 14.132 1.00 86.25 207 GLU A O 1
ATOM 1680 N N . SER A 1 208 ? -15.919 -9.562 12.430 1.00 85.31 208 SER A N 1
ATOM 1681 C CA . SER A 1 208 ? -14.598 -9.364 13.027 1.00 85.31 208 SER A CA 1
ATOM 1682 C C . SER A 1 208 ? -14.580 -8.299 14.124 1.00 85.31 208 SER A C 1
ATOM 1684 O O . SER A 1 208 ? -14.650 -7.104 13.846 1.00 85.31 208 SER A O 1
ATOM 1686 N N . VAL A 1 209 ? -14.321 -8.721 15.367 1.00 84.38 209 VAL A N 1
ATOM 1687 C CA . VAL A 1 209 ? -13.841 -7.812 16.423 1.00 84.38 209 VAL A CA 1
ATOM 1688 C C . VAL A 1 209 ? -12.321 -7.886 16.461 1.00 84.38 209 VAL A C 1
ATOM 1690 O O . VAL A 1 209 ? -11.742 -8.963 16.636 1.00 84.38 209 VAL A O 1
ATOM 1693 N N . ILE A 1 210 ? -11.681 -6.734 16.278 1.00 82.44 210 ILE A N 1
ATOM 1694 C CA . ILE A 1 210 ? -10.234 -6.614 16.089 1.00 82.44 210 ILE A CA 1
ATOM 1695 C C . ILE A 1 210 ? -9.616 -5.645 17.101 1.00 82.44 210 ILE A C 1
ATOM 1697 O O . ILE A 1 210 ? -10.275 -4.695 17.532 1.00 82.44 210 ILE A O 1
ATOM 1701 N N . THR A 1 211 ? -8.336 -5.852 17.421 1.00 80.44 211 THR A N 1
ATOM 1702 C CA . THR A 1 211 ? -7.492 -4.917 18.187 1.00 80.44 211 THR A CA 1
ATOM 1703 C C . THR A 1 211 ? -6.472 -4.271 17.227 1.00 80.44 211 THR A C 1
ATOM 1705 O O . THR A 1 211 ? -5.360 -4.784 17.070 1.00 80.44 211 THR A O 1
ATOM 1708 N N . PRO A 1 212 ? -6.780 -3.156 16.533 1.00 73.00 212 PRO A N 1
ATOM 1709 C CA . PRO A 1 212 ? -5.944 -2.694 15.418 1.00 73.00 212 PRO A CA 1
ATOM 1710 C C . PRO A 1 212 ? -4.537 -2.271 15.833 1.00 73.00 212 PRO A C 1
ATOM 1712 O O . PRO A 1 212 ? -3.584 -2.442 15.075 1.00 73.00 212 PRO A O 1
ATOM 1715 N N . ALA A 1 213 ? -4.389 -1.778 17.066 1.00 70.31 213 ALA A N 1
ATOM 1716 C CA . ALA A 1 213 ? -3.098 -1.444 17.652 1.00 70.31 213 ALA A CA 1
ATOM 1717 C C . ALA A 1 213 ? -2.108 -2.628 17.625 1.00 70.31 213 ALA A C 1
ATOM 1719 O O . ALA A 1 213 ? -0.908 -2.396 17.501 1.00 70.31 213 ALA A O 1
ATOM 1720 N N . LYS A 1 214 ? -2.577 -3.889 17.648 1.00 78.19 214 LYS A N 1
ATOM 1721 C CA . LYS A 1 214 ? -1.715 -5.083 17.550 1.00 78.19 214 LYS A CA 1
ATOM 1722 C C . LYS A 1 214 ? -1.045 -5.237 16.180 1.00 78.19 214 LYS A C 1
ATOM 1724 O O . LYS A 1 214 ? 0.098 -5.676 16.133 1.00 78.19 214 LYS A O 1
ATOM 1729 N N . PHE A 1 215 ? -1.707 -4.861 15.078 1.00 82.19 215 PHE A N 1
ATOM 1730 C CA . PHE A 1 215 ? -1.100 -4.937 13.738 1.00 82.19 215 PHE A CA 1
ATOM 1731 C C . PHE A 1 215 ? -0.483 -3.605 13.287 1.00 82.19 215 PHE A C 1
ATOM 1733 O O . PHE A 1 215 ? 0.580 -3.605 12.675 1.00 82.19 215 PHE A O 1
ATOM 1740 N N . LEU A 1 216 ? -1.071 -2.461 13.656 1.00 79.31 216 LEU A N 1
ATOM 1741 C CA . LEU A 1 216 ? -0.542 -1.125 13.336 1.00 79.31 216 LEU A CA 1
ATOM 1742 C C . LEU A 1 216 ? 0.720 -0.752 14.143 1.00 79.31 216 LEU A C 1
ATOM 1744 O O . LEU A 1 216 ? 1.407 0.213 13.802 1.00 79.31 216 LEU A O 1
ATOM 1748 N N . SER A 1 217 ? 1.043 -1.500 15.204 1.00 78.56 217 SER A N 1
ATOM 1749 C CA . SER A 1 217 ? 2.339 -1.424 15.901 1.00 78.56 217 SER A CA 1
ATOM 1750 C C . SER A 1 217 ? 3.437 -2.284 15.262 1.00 78.56 217 SER A C 1
ATOM 1752 O O . SER A 1 217 ? 4.602 -2.144 15.631 1.00 78.56 217 SER A O 1
ATOM 1754 N N . ASN A 1 218 ? 3.112 -3.136 14.282 1.00 86.31 218 ASN A N 1
ATOM 1755 C CA . ASN A 1 218 ? 4.120 -3.892 13.546 1.00 86.31 218 ASN A CA 1
ATOM 1756 C C . ASN A 1 218 ? 4.901 -2.958 12.585 1.00 86.31 218 ASN A C 1
ATOM 1758 O O . ASN A 1 218 ? 4.270 -2.191 11.848 1.00 86.31 218 ASN A O 1
ATOM 1762 N N . PRO A 1 219 ? 6.249 -3.034 12.528 1.00 86.19 219 PRO A N 1
ATOM 1763 C CA . PRO A 1 219 ? 7.073 -2.163 11.680 1.00 86.19 219 PRO A CA 1
ATOM 1764 C C . PRO A 1 219 ? 6.727 -2.153 10.181 1.00 86.19 219 PRO A C 1
ATOM 1766 O O . PRO A 1 219 ? 6.976 -1.154 9.511 1.00 86.19 219 PRO A O 1
ATOM 1769 N N . GLU A 1 220 ? 6.124 -3.217 9.635 1.00 85.75 220 GLU A N 1
ATOM 1770 C CA . GLU A 1 220 ? 5.675 -3.239 8.231 1.00 85.75 220 GLU A CA 1
ATOM 1771 C C . GLU A 1 220 ? 4.530 -2.244 7.946 1.00 85.75 220 GLU A C 1
ATOM 1773 O O . GLU A 1 220 ? 4.393 -1.786 6.809 1.00 85.75 220 GLU A O 1
ATOM 1778 N N . PHE A 1 221 ? 3.740 -1.880 8.966 1.00 82.56 221 PHE A N 1
ATOM 1779 C CA . PHE A 1 221 ? 2.609 -0.947 8.873 1.00 82.56 221 PHE A CA 1
ATOM 1780 C C . PHE A 1 221 ? 2.925 0.463 9.401 1.00 82.56 221 PHE A C 1
ATOM 1782 O O . PHE A 1 221 ? 2.250 1.412 9.011 1.00 82.56 221 PHE A O 1
ATOM 1789 N N . GLU A 1 222 ? 3.951 0.619 10.246 1.00 75.19 222 GLU A N 1
ATOM 1790 C CA . GLU A 1 222 ? 4.251 1.838 11.023 1.00 75.19 222 GLU A CA 1
ATOM 1791 C C . GLU A 1 222 ? 4.271 3.144 10.203 1.00 75.19 222 GLU A C 1
ATOM 1793 O O . GLU A 1 222 ? 3.823 4.184 10.679 1.00 75.19 222 GLU A O 1
ATOM 1798 N N . ASN A 1 223 ? 4.768 3.091 8.964 1.00 72.25 223 ASN A N 1
ATOM 1799 C CA . ASN A 1 223 ? 4.938 4.258 8.090 1.00 72.25 223 ASN A CA 1
ATOM 1800 C C . ASN A 1 223 ? 3.965 4.283 6.892 1.00 72.25 223 ASN A C 1
ATOM 1802 O O . ASN A 1 223 ? 4.134 5.089 5.970 1.00 72.25 223 ASN A O 1
ATOM 1806 N N . LEU A 1 224 ? 2.961 3.401 6.877 1.00 75.31 224 LEU A N 1
ATOM 1807 C CA . LEU A 1 224 ? 2.002 3.295 5.779 1.00 75.31 224 LEU A CA 1
ATOM 1808 C C . LEU A 1 224 ? 0.733 4.127 6.029 1.00 75.31 224 LEU A C 1
ATOM 1810 O O . LEU A 1 224 ? 0.238 4.250 7.152 1.00 75.31 224 LEU A O 1
ATOM 1814 N N . ASP A 1 225 ? 0.194 4.666 4.941 1.00 86.06 225 ASP A N 1
ATOM 1815 C CA . ASP A 1 225 ? -1.201 5.101 4.856 1.00 86.06 225 ASP A CA 1
ATOM 1816 C C . ASP A 1 225 ? -2.065 3.896 4.452 1.00 86.06 225 ASP A C 1
ATOM 1818 O O . ASP A 1 225 ? -1.544 2.851 4.048 1.00 86.06 225 ASP A O 1
ATOM 1822 N N . GLY A 1 226 ? -3.387 4.003 4.531 1.00 88.00 226 GLY A N 1
ATOM 1823 C CA . GLY A 1 226 ? -4.235 2.901 4.095 1.00 88.00 226 GLY A CA 1
ATOM 1824 C C . GLY A 1 226 ? -5.678 2.953 4.555 1.00 88.00 226 GLY A C 1
ATOM 1825 O O . GLY A 1 226 ? -6.194 3.981 4.998 1.00 88.00 226 GLY A O 1
ATOM 1826 N N . ALA A 1 227 ? -6.327 1.803 4.425 1.00 89.19 227 ALA A N 1
ATOM 1827 C CA . ALA A 1 227 ? -7.693 1.578 4.858 1.00 89.19 227 ALA A CA 1
ATOM 1828 C C . ALA A 1 227 ? -7.847 0.212 5.531 1.00 89.19 227 ALA A C 1
ATOM 1830 O O . ALA A 1 227 ? -7.212 -0.773 5.147 1.00 89.19 227 ALA A O 1
ATOM 1831 N N . LEU A 1 228 ? -8.727 0.178 6.526 1.00 89.38 228 LEU A N 1
ATOM 1832 C CA . LEU A 1 228 ? -9.125 -0.998 7.282 1.00 89.38 228 LEU A CA 1
ATOM 1833 C C . LEU A 1 228 ? -10.645 -1.115 7.193 1.00 89.38 228 LEU A C 1
ATOM 1835 O O . LEU A 1 228 ? -11.366 -0.288 7.755 1.00 89.38 228 LEU A O 1
ATOM 1839 N N . LYS A 1 229 ? -11.113 -2.114 6.449 1.00 89.06 229 LYS A N 1
ATOM 1840 C CA . LYS A 1 229 ? -12.522 -2.375 6.166 1.00 89.06 229 LYS A CA 1
ATOM 1841 C C . LYS A 1 229 ? -13.020 -3.578 6.966 1.00 89.06 229 LYS A C 1
ATOM 1843 O O . LYS A 1 229 ? -12.345 -4.603 7.016 1.00 89.06 229 LYS A O 1
ATOM 1848 N N . ILE A 1 230 ? -14.201 -3.449 7.562 1.00 86.31 230 ILE A N 1
ATOM 1849 C CA . ILE A 1 230 ? -14.896 -4.490 8.326 1.00 86.31 230 ILE A CA 1
ATOM 1850 C C . ILE A 1 230 ? -16.366 -4.438 7.900 1.00 86.31 230 ILE A C 1
ATOM 1852 O O . ILE A 1 230 ? -17.068 -3.481 8.232 1.00 86.31 230 ILE A O 1
ATOM 1856 N N . GLY A 1 231 ? -16.812 -5.405 7.094 1.00 84.81 231 GLY A N 1
ATOM 1857 C CA . GLY A 1 231 ? -18.101 -5.295 6.397 1.00 84.81 231 GLY A CA 1
ATOM 1858 C C . GLY A 1 231 ? -18.170 -4.025 5.532 1.00 84.81 231 GLY A C 1
ATOM 1859 O O . GLY A 1 231 ? -17.284 -3.788 4.706 1.00 84.81 231 GLY A O 1
ATOM 1860 N N . ASP A 1 232 ? -19.193 -3.194 5.752 1.00 85.12 232 ASP A N 1
ATOM 1861 C CA . ASP A 1 232 ? -19.356 -1.873 5.114 1.00 85.12 232 ASP A CA 1
ATOM 1862 C C . ASP A 1 232 ? -18.609 -0.725 5.829 1.00 85.12 232 ASP A C 1
ATOM 1864 O O . ASP A 1 232 ? -18.485 0.379 5.284 1.00 85.12 232 ASP A O 1
ATOM 1868 N N . GLY A 1 233 ? -18.110 -0.950 7.048 1.00 86.75 233 GLY A N 1
ATOM 1869 C CA . GLY A 1 233 ? -17.347 0.036 7.810 1.00 86.75 233 GLY A CA 1
ATOM 1870 C C . GLY A 1 233 ? -15.908 0.161 7.306 1.00 86.75 233 GLY A C 1
ATOM 1871 O O . GLY A 1 233 ? -15.255 -0.846 7.048 1.00 86.75 233 GLY A O 1
ATOM 1872 N N . VAL A 1 234 ? -15.384 1.386 7.182 1.00 89.38 234 VAL A N 1
ATOM 1873 C CA . VAL A 1 234 ? -14.006 1.647 6.717 1.00 89.38 234 VAL A CA 1
ATOM 1874 C C . VAL A 1 234 ? -13.348 2.745 7.549 1.00 89.38 234 VAL A C 1
ATOM 1876 O O . VAL A 1 234 ? -13.797 3.888 7.504 1.00 89.38 234 VAL A O 1
ATOM 1879 N N . VAL A 1 235 ? -12.244 2.439 8.235 1.00 89.31 235 VAL A N 1
ATOM 1880 C CA . VAL A 1 235 ? -11.354 3.439 8.862 1.00 89.31 235 VAL A CA 1
ATOM 1881 C C . VAL A 1 235 ? -10.177 3.724 7.932 1.00 89.31 235 VAL A C 1
ATOM 1883 O O . VAL A 1 235 ? -9.598 2.785 7.383 1.00 89.31 235 VAL A O 1
ATOM 1886 N N . ARG A 1 236 ? -9.780 4.993 7.772 1.00 90.00 236 ARG A N 1
ATOM 1887 C CA . ARG A 1 236 ? -8.556 5.357 7.037 1.00 90.00 236 ARG A CA 1
ATOM 1888 C C . ARG A 1 236 ? -7.400 5.689 7.977 1.00 90.00 236 ARG A C 1
ATOM 1890 O O . ARG A 1 236 ? -7.573 6.390 8.976 1.00 90.00 236 ARG A O 1
ATOM 1897 N N . THR A 1 237 ? -6.213 5.195 7.631 1.00 87.31 237 THR A N 1
ATOM 1898 C CA . THR A 1 237 ? -4.942 5.539 8.275 1.00 87.31 237 THR A CA 1
ATOM 1899 C C . THR A 1 237 ? -4.157 6.537 7.430 1.00 87.31 237 THR A C 1
ATOM 1901 O O . THR A 1 237 ? -4.031 6.392 6.212 1.00 87.31 237 THR A O 1
ATOM 1904 N N . LYS A 1 238 ? -3.565 7.529 8.095 1.00 84.62 238 LYS A N 1
ATOM 1905 C CA . LYS A 1 238 ? -2.617 8.480 7.518 1.00 84.62 238 LYS A CA 1
ATOM 1906 C C . LYS A 1 238 ? -1.446 8.672 8.478 1.00 84.62 238 LYS A C 1
ATOM 1908 O O . LYS A 1 238 ? -1.643 9.026 9.636 1.00 84.62 238 LYS A O 1
ATOM 1913 N N . ASN A 1 239 ? -0.231 8.420 8.002 1.00 79.00 239 ASN A N 1
ATOM 1914 C CA . ASN A 1 239 ? 1.001 8.338 8.790 1.00 79.00 239 ASN A CA 1
ATOM 1915 C C . ASN A 1 239 ? 0.834 7.428 10.026 1.00 79.00 239 ASN A C 1
ATOM 1917 O O . ASN A 1 239 ? 1.157 7.822 11.144 1.00 79.00 239 ASN A O 1
ATOM 1921 N N . GLY A 1 240 ? 0.241 6.244 9.827 1.00 76.88 240 GLY A N 1
ATOM 1922 C CA . GLY A 1 240 ? -0.073 5.282 10.891 1.00 76.88 240 GLY A CA 1
ATOM 1923 C C . GLY A 1 240 ? -1.240 5.655 11.824 1.00 76.88 240 GLY A C 1
ATOM 1924 O O . GLY A 1 240 ? -1.651 4.817 12.622 1.00 76.88 240 GLY A O 1
ATOM 1925 N N . GLN A 1 241 ? -1.800 6.868 11.736 1.00 84.31 241 GLN A N 1
ATOM 1926 C CA . GLN A 1 241 ? -2.861 7.364 12.627 1.00 84.31 241 GLN A CA 1
ATOM 1927 C C . GLN A 1 241 ? -4.244 7.318 11.976 1.00 84.31 241 GLN A C 1
ATOM 1929 O O . GLN A 1 241 ? -4.375 7.571 10.780 1.00 84.31 241 GLN A O 1
ATOM 1934 N N . TYR A 1 242 ? -5.289 7.051 12.757 1.00 87.56 242 TYR A N 1
ATOM 1935 C CA . TYR A 1 242 ? -6.673 7.169 12.296 1.00 87.56 242 TYR A CA 1
ATOM 1936 C C . TYR A 1 242 ? -7.073 8.626 12.071 1.00 87.56 242 TYR A C 1
ATOM 1938 O O . TYR A 1 242 ? -6.974 9.445 12.984 1.00 87.56 242 TYR A O 1
ATOM 1946 N N . CYS A 1 243 ? -7.530 8.942 10.855 1.00 88.38 243 CYS A N 1
ATOM 1947 C CA . CYS A 1 243 ? -7.916 10.302 10.473 1.00 88.38 243 CYS A CA 1
ATOM 1948 C C . CYS A 1 243 ? -9.431 10.494 10.326 1.00 88.38 243 CYS A C 1
ATOM 1950 O O . CYS A 1 243 ? -9.949 11.518 10.758 1.00 88.38 243 CYS A O 1
ATOM 1952 N N . ASP A 1 244 ? -10.131 9.525 9.735 1.00 89.69 244 ASP A N 1
ATOM 1953 C CA . ASP A 1 244 ? -11.571 9.572 9.468 1.00 89.69 244 ASP A CA 1
ATOM 1954 C C . ASP A 1 244 ? -12.123 8.161 9.194 1.00 89.69 244 ASP A C 1
ATOM 1956 O O . ASP A 1 244 ? -11.362 7.192 9.060 1.00 89.69 244 ASP A O 1
ATOM 1960 N N . MET A 1 245 ? -13.452 8.039 9.116 1.00 91.31 245 MET A N 1
ATOM 1961 C CA . MET A 1 245 ? -14.106 6.776 8.771 1.00 91.31 245 MET A CA 1
ATOM 1962 C C . MET A 1 245 ? -15.408 6.944 7.980 1.00 91.31 245 MET A C 1
ATOM 1964 O O . MET A 1 245 ? -16.013 8.017 7.966 1.00 91.31 245 MET A O 1
ATOM 1968 N N . LYS A 1 246 ? -15.857 5.846 7.365 1.00 90.62 246 LYS A N 1
ATOM 1969 C CA . LYS A 1 246 ? -17.184 5.651 6.765 1.00 90.62 246 LYS A CA 1
ATOM 1970 C C . LYS A 1 246 ? -17.903 4.487 7.458 1.00 90.62 246 LYS A C 1
ATOM 1972 O O . LYS A 1 246 ? -17.263 3.508 7.837 1.00 90.62 246 LYS A O 1
ATOM 1977 N N . GLY A 1 247 ? -19.231 4.569 7.557 1.00 89.00 247 GLY A N 1
ATOM 1978 C CA . GLY A 1 247 ? -20.076 3.469 8.033 1.00 89.00 247 GLY A CA 1
ATOM 1979 C C . GLY A 1 247 ? -20.012 3.259 9.548 1.00 89.00 247 GLY A C 1
ATOM 1980 O O . GLY A 1 247 ? -19.877 4.222 10.305 1.00 89.00 247 GLY A O 1
ATOM 1981 N N . ALA A 1 248 ? -20.134 2.000 9.969 1.00 89.06 248 ALA A N 1
ATOM 1982 C CA . ALA A 1 248 ? -20.154 1.559 11.362 1.00 89.06 248 ALA A CA 1
ATOM 1983 C C . ALA A 1 248 ? -19.321 0.279 11.527 1.00 89.06 248 ALA A C 1
ATOM 1985 O O . ALA A 1 248 ? -19.286 -0.535 10.607 1.00 89.06 248 ALA A O 1
ATOM 1986 N N . LEU A 1 249 ? -18.658 0.099 12.673 1.00 89.19 249 LEU A N 1
ATOM 1987 C CA . LEU A 1 249 ? -17.879 -1.109 12.993 1.00 89.19 249 LEU A CA 1
ATOM 1988 C C . LEU A 1 249 ? -17.589 -1.232 14.496 1.00 89.19 249 LEU A C 1
ATOM 1990 O O . LEU A 1 249 ? -17.573 -0.231 15.213 1.00 89.19 249 LEU A O 1
ATOM 1994 N N . GLN A 1 250 ? -17.325 -2.451 14.974 1.00 88.50 250 GLN A N 1
ATOM 1995 C CA . GLN A 1 250 ? -16.933 -2.712 16.363 1.00 88.50 250 GLN A CA 1
ATOM 1996 C C . GLN A 1 250 ? -15.408 -2.857 16.487 1.00 88.50 250 GLN A C 1
ATOM 1998 O O . GLN A 1 250 ? -14.767 -3.540 15.689 1.00 88.50 250 GLN A O 1
ATOM 2003 N N . MET A 1 251 ? -14.819 -2.245 17.514 1.00 88.25 251 MET A N 1
ATOM 2004 C CA . MET A 1 251 ? -13.400 -2.371 17.856 1.00 88.25 251 MET A CA 1
ATOM 2005 C C . MET A 1 251 ? -13.191 -2.724 19.324 1.00 88.25 251 MET A C 1
ATOM 2007 O O . MET A 1 251 ? -14.039 -2.475 20.184 1.00 88.25 251 MET A O 1
ATOM 2011 N N . ALA A 1 252 ? -12.021 -3.291 19.593 1.00 88.50 252 ALA A N 1
ATOM 2012 C CA . ALA A 1 252 ? -11.548 -3.637 20.917 1.00 88.50 252 ALA A CA 1
ATOM 2013 C C . ALA A 1 252 ? -10.226 -2.934 21.239 1.00 88.50 252 ALA A C 1
ATOM 2015 O O . ALA A 1 252 ? -9.348 -2.802 20.383 1.00 88.50 252 ALA A O 1
ATOM 2016 N N . PHE A 1 253 ? -10.070 -2.548 22.504 1.00 86.56 253 PHE A N 1
ATOM 2017 C CA . PHE A 1 253 ? -8.821 -2.044 23.067 1.00 86.56 253 PHE A CA 1
ATOM 2018 C C . PHE A 1 253 ? -8.540 -2.772 24.386 1.00 86.56 253 PHE A C 1
ATOM 2020 O O . PHE A 1 253 ? -9.356 -2.732 25.308 1.00 86.56 253 PHE A O 1
ATOM 2027 N N . GLU A 1 254 ? -7.401 -3.457 24.462 1.00 85.75 254 GLU A N 1
ATOM 2028 C CA . GLU A 1 254 ? -6.890 -4.080 25.689 1.00 85.75 254 GLU A CA 1
ATOM 2029 C C . GLU A 1 254 ? -6.124 -3.037 26.513 1.00 85.75 254 GLU A C 1
ATOM 2031 O O . GLU A 1 254 ? -5.347 -2.257 25.960 1.00 85.75 254 GLU A O 1
ATOM 2036 N N . VAL A 1 255 ? -6.355 -3.011 27.827 1.00 86.06 255 VAL A N 1
ATOM 2037 C CA . VAL A 1 255 ? -5.771 -2.041 28.766 1.00 86.06 255 VAL A CA 1
ATOM 2038 C C . VAL A 1 255 ? -5.468 -2.696 30.117 1.00 86.06 255 VAL A C 1
ATOM 2040 O O . VAL A 1 255 ? -6.229 -3.536 30.597 1.00 86.06 255 VAL A O 1
ATOM 2043 N N . GLY A 1 256 ? -4.359 -2.303 30.750 1.00 79.81 256 GLY A N 1
ATOM 2044 C CA . GLY A 1 256 ? -3.928 -2.852 32.040 1.00 79.81 256 GLY A CA 1
ATOM 2045 C C . GLY A 1 256 ? -3.796 -4.383 32.062 1.00 79.81 256 GLY A C 1
ATOM 2046 O O . GLY A 1 256 ? -3.498 -5.020 31.052 1.00 79.81 256 GLY A O 1
ATOM 2047 N N . ASP A 1 257 ? -4.044 -4.982 33.229 1.00 77.81 257 ASP A N 1
ATOM 2048 C CA . ASP A 1 257 ? -3.934 -6.427 33.468 1.00 77.81 257 ASP A CA 1
ATOM 2049 C C . ASP A 1 257 ? -5.147 -7.215 32.918 1.00 77.81 257 ASP A C 1
ATOM 2051 O O . ASP A 1 257 ? -5.860 -7.896 33.655 1.00 77.81 257 ASP A O 1
ATOM 2055 N N . SER A 1 258 ? -5.357 -7.176 31.598 1.00 79.25 258 SER A N 1
ATOM 2056 C CA . SER A 1 258 ? -6.457 -7.848 30.865 1.00 79.25 258 SER A CA 1
ATOM 2057 C C . SER A 1 258 ? -7.850 -7.206 30.988 1.00 79.25 258 SER A C 1
ATOM 2059 O O . SER A 1 258 ? -8.862 -7.884 30.790 1.00 79.25 258 SER A O 1
ATOM 2061 N N . GLU A 1 259 ? -7.943 -5.906 31.278 1.00 89.50 259 GLU A N 1
ATOM 2062 C CA . GLU A 1 259 ? -9.194 -5.171 31.065 1.00 89.50 259 GLU A CA 1
ATOM 2063 C C . GLU A 1 259 ? -9.370 -4.822 29.581 1.00 89.50 259 GLU A C 1
ATOM 2065 O O . GLU A 1 259 ? -8.423 -4.799 28.792 1.00 89.50 259 GLU A O 1
ATOM 2070 N N . LYS A 1 260 ? -10.621 -4.588 29.179 1.00 89.25 260 LYS A N 1
ATOM 2071 C CA . LYS A 1 260 ? -10.990 -4.408 27.778 1.00 89.25 260 LYS A CA 1
ATOM 2072 C C . LYS A 1 260 ? -12.090 -3.371 27.631 1.00 89.25 260 LYS A C 1
ATOM 2074 O O . LYS A 1 260 ? -13.080 -3.416 28.357 1.00 89.25 260 LYS A O 1
ATOM 2079 N N . ILE A 1 261 ? -11.923 -2.496 26.649 1.00 90.69 261 ILE A N 1
ATOM 2080 C CA . ILE A 1 261 ? -12.904 -1.507 26.211 1.00 90.69 261 ILE A CA 1
ATOM 2081 C C . ILE A 1 261 ? -13.421 -1.986 24.850 1.00 90.69 261 ILE A C 1
ATOM 2083 O O . ILE A 1 261 ? -12.629 -2.134 23.916 1.00 90.69 261 ILE A O 1
ATOM 2087 N N . GLU A 1 262 ? -14.721 -2.265 24.729 1.00 91.12 262 GLU A N 1
ATOM 2088 C CA . GLU A 1 262 ? -15.358 -2.492 23.424 1.00 91.12 262 GLU A CA 1
ATOM 2089 C C . GLU A 1 262 ? -16.050 -1.189 22.988 1.00 91.12 262 GLU A C 1
ATOM 2091 O O . GLU A 1 262 ? -16.766 -0.554 23.763 1.00 91.12 262 GLU A O 1
ATOM 2096 N N . MET A 1 263 ? -15.797 -0.757 21.752 1.00 92.56 263 MET A N 1
ATOM 2097 C CA . MET A 1 263 ? -16.347 0.474 21.177 1.00 92.56 263 MET A CA 1
ATOM 2098 C C . MET A 1 263 ? -17.068 0.163 19.869 1.00 92.56 263 MET A C 1
ATOM 2100 O O . MET A 1 263 ? -16.558 -0.599 19.047 1.00 92.56 263 MET A O 1
ATOM 2104 N N . ILE A 1 264 ? -18.205 0.812 19.632 1.00 91.81 264 ILE A N 1
ATOM 2105 C CA . ILE A 1 264 ? -18.770 0.950 18.288 1.00 91.81 264 ILE A CA 1
ATOM 2106 C C . ILE A 1 264 ? -18.271 2.285 17.735 1.00 91.81 264 ILE A C 1
ATOM 2108 O O . ILE A 1 264 ? -18.527 3.338 18.323 1.00 91.81 264 ILE A O 1
ATOM 2112 N N . LEU A 1 265 ? -17.546 2.236 16.620 1.00 92.00 265 LEU A N 1
ATOM 2113 C CA . LEU A 1 265 ? -17.142 3.417 15.867 1.00 92.00 265 LEU A CA 1
ATOM 2114 C C . LEU A 1 265 ? -18.169 3.693 14.768 1.00 92.00 265 LEU A C 1
ATOM 2116 O O . LEU A 1 265 ? -18.625 2.769 14.092 1.00 92.00 265 LEU A O 1
ATOM 2120 N N . LEU A 1 266 ? -18.523 4.965 14.594 1.00 91.38 266 LEU A N 1
ATOM 2121 C CA . LEU A 1 266 ? -19.518 5.445 13.633 1.00 91.38 266 LEU A CA 1
ATOM 2122 C C . LEU A 1 266 ? -18.973 6.679 12.907 1.00 91.38 266 LEU A C 1
ATOM 2124 O O . LEU A 1 266 ? -18.383 7.548 13.544 1.00 91.38 266 LEU A O 1
ATOM 2128 N N . SER A 1 267 ? -19.214 6.809 11.603 1.00 90.31 267 SER A N 1
ATOM 2129 C CA . SER A 1 267 ? -18.980 8.084 10.912 1.00 90.31 267 SER A CA 1
ATOM 2130 C C . SER A 1 267 ? -20.079 9.093 11.245 1.00 90.31 267 SER A C 1
ATOM 2132 O O . SER A 1 267 ? -21.260 8.747 11.199 1.00 90.31 267 SER A O 1
ATOM 2134 N N . GLU A 1 268 ? -19.718 10.354 11.502 1.00 81.81 268 GLU A N 1
ATOM 2135 C CA . GLU A 1 268 ? -20.689 11.462 11.541 1.00 81.81 268 GLU A CA 1
ATOM 2136 C C . GLU A 1 268 ? -21.462 11.582 10.210 1.00 81.81 268 GLU A C 1
ATOM 2138 O O . GLU A 1 268 ? -22.662 11.864 10.193 1.00 81.81 268 GLU A O 1
ATOM 2143 N N . ASN A 1 269 ? -20.801 11.291 9.084 1.00 82.00 269 ASN A N 1
ATOM 2144 C CA . ASN A 1 269 ? -21.420 11.274 7.764 1.00 82.00 269 ASN A CA 1
ATOM 2145 C C . ASN A 1 269 ? -21.826 9.848 7.363 1.00 82.00 269 ASN A C 1
ATOM 2147 O O . ASN A 1 269 ? -21.052 9.114 6.750 1.00 82.00 269 ASN A O 1
ATOM 2151 N N . SER A 1 270 ? -23.084 9.482 7.610 1.00 70.25 270 SER A N 1
ATOM 2152 C CA . SER A 1 270 ? -23.644 8.170 7.241 1.00 70.25 270 SER A CA 1
ATOM 2153 C C . SER A 1 270 ? -23.535 7.803 5.747 1.00 70.25 270 SER A C 1
ATOM 2155 O O . SER A 1 270 ? -23.636 6.626 5.404 1.00 70.25 270 SER A O 1
ATOM 2157 N N . SER A 1 271 ? -23.300 8.772 4.851 1.00 74.88 271 SER A N 1
ATOM 2158 C CA . SER A 1 271 ? -23.172 8.557 3.399 1.00 74.88 271 SER A CA 1
ATOM 2159 C C . SER A 1 271 ? -21.728 8.416 2.886 1.00 74.88 271 SER A C 1
ATOM 2161 O O . SER A 1 271 ? -21.508 7.881 1.794 1.00 74.88 271 SER A O 1
ATOM 2163 N N . GLY A 1 272 ? -20.725 8.858 3.650 1.00 81.88 272 GLY A N 1
ATOM 2164 C CA . GLY A 1 272 ? -19.361 9.069 3.156 1.00 81.88 272 GLY A CA 1
ATOM 2165 C C . GLY A 1 272 ? -18.293 8.940 4.239 1.00 81.88 272 GLY A C 1
ATOM 2166 O O . GLY A 1 272 ? -18.517 8.318 5.269 1.00 81.88 272 GLY A O 1
ATOM 2167 N N . PHE A 1 273 ? -17.113 9.510 3.990 1.00 86.31 273 PHE A N 1
ATOM 2168 C CA . PHE A 1 273 ? -16.118 9.698 5.047 1.00 86.31 273 PHE A CA 1
ATOM 2169 C C . PHE A 1 273 ? -16.473 10.943 5.876 1.00 86.31 273 PHE A C 1
ATOM 2171 O O . PHE A 1 273 ? -16.997 11.924 5.338 1.00 86.31 273 PHE A O 1
ATOM 2178 N N . GLY A 1 274 ? -16.200 10.885 7.177 1.00 88.69 274 GLY A N 1
ATOM 2179 C CA . GLY A 1 274 ? -16.526 11.916 8.163 1.00 88.69 274 GLY A CA 1
ATOM 2180 C C . GLY A 1 274 ? -15.788 11.681 9.482 1.00 88.69 274 GLY A C 1
ATOM 2181 O O . GLY A 1 274 ? -15.009 10.727 9.597 1.00 88.69 274 GLY A O 1
ATOM 2182 N N . GLU A 1 275 ? -16.013 12.554 10.466 1.00 92.12 275 GLU A N 1
ATOM 2183 C CA . GLU A 1 275 ? -15.360 12.435 11.773 1.00 92.12 275 GLU A CA 1
ATOM 2184 C C . GLU A 1 275 ? -15.754 11.136 12.493 1.00 92.12 275 GLU A C 1
ATOM 2186 O O . GLU A 1 275 ? -16.860 10.610 12.329 1.00 92.12 275 GLU A O 1
ATOM 2191 N N . ILE A 1 276 ? -14.813 10.607 13.280 1.00 93.12 276 ILE A N 1
ATOM 2192 C CA . ILE A 1 276 ? -14.992 9.378 14.054 1.00 93.12 276 ILE A CA 1
ATOM 2193 C C . ILE A 1 276 ? -15.822 9.708 15.296 1.00 93.12 276 ILE A C 1
ATOM 2195 O O . ILE A 1 276 ? -15.384 10.460 16.162 1.00 93.12 276 ILE A O 1
ATOM 2199 N N . MET A 1 277 ? -16.998 9.101 15.414 1.00 93.69 277 MET A N 1
ATOM 2200 C CA . MET A 1 277 ? -17.791 9.072 16.639 1.00 93.69 277 MET A CA 1
ATOM 2201 C C . MET A 1 277 ? -17.609 7.729 17.353 1.00 93.69 277 MET A C 1
ATOM 2203 O O . MET A 1 277 ? -17.382 6.698 16.721 1.00 93.69 277 MET A O 1
ATOM 2207 N N . VAL A 1 278 ? -17.751 7.741 18.679 1.00 94.94 278 VAL A N 1
ATOM 2208 C CA . VAL A 1 278 ? -17.660 6.559 19.549 1.00 94.94 278 VAL A CA 1
ATOM 2209 C C . VAL A 1 278 ? -18.980 6.367 20.288 1.00 94.94 278 VAL A C 1
ATOM 2211 O O . VAL A 1 278 ? -19.539 7.329 20.812 1.00 94.94 278 VAL A O 1
ATOM 2214 N N . HIS A 1 279 ? -19.427 5.117 20.400 1.00 94.25 279 HIS A N 1
ATOM 2215 C CA . HIS A 1 279 ? -20.389 4.669 21.403 1.00 94.25 279 HIS A CA 1
ATOM 2216 C C . HIS A 1 279 ? -19.766 3.529 22.221 1.00 94.25 279 HIS A C 1
ATOM 2218 O O . HIS A 1 279 ? -19.213 2.579 21.668 1.00 94.25 279 HIS A O 1
ATOM 2224 N N . MET A 1 280 ? -19.857 3.636 23.545 1.00 94.69 280 MET A N 1
ATOM 2225 C CA . MET A 1 280 ? -19.456 2.613 24.518 1.00 94.69 280 MET A CA 1
ATOM 2226 C C . MET A 1 280 ? -20.638 2.249 25.422 1.00 94.69 280 MET A C 1
ATOM 2228 O O . MET A 1 280 ? -21.550 3.066 25.580 1.00 94.69 280 MET A O 1
ATOM 2232 N N . ASP A 1 281 ? -20.605 1.059 26.026 1.00 93.00 281 ASP A N 1
ATOM 2233 C CA . ASP A 1 281 ? -21.463 0.710 27.164 1.00 93.00 281 ASP A CA 1
ATOM 2234 C C . ASP A 1 281 ? -20.909 1.302 28.477 1.00 93.00 281 ASP A C 1
ATOM 2236 O O . ASP A 1 281 ? -19.771 1.782 28.527 1.00 93.00 281 ASP A O 1
ATOM 2240 N N . ASP A 1 282 ? -21.708 1.288 29.549 1.00 92.50 282 ASP A N 1
ATOM 2241 C CA . ASP A 1 282 ? -21.321 1.879 30.841 1.00 92.50 282 ASP A CA 1
ATOM 2242 C C . ASP A 1 282 ? -20.017 1.271 31.383 1.00 92.50 282 ASP A C 1
ATOM 2244 O O . ASP A 1 282 ? -19.128 1.991 31.838 1.00 92.50 282 ASP A O 1
ATOM 2248 N N . LYS A 1 283 ? -19.851 -0.050 31.241 1.00 94.19 283 LYS A N 1
ATOM 2249 C CA . LYS A 1 283 ? -18.645 -0.774 31.657 1.00 94.19 283 LYS A CA 1
ATOM 2250 C C . LYS A 1 283 ? -17.407 -0.324 30.874 1.00 94.19 283 LYS A C 1
ATOM 2252 O O . LYS A 1 283 ? -16.357 -0.083 31.469 1.00 94.19 283 LYS A O 1
ATOM 2257 N N . SER A 1 284 ? -17.511 -0.187 29.553 1.00 94.50 284 SER A N 1
ATOM 2258 C CA . SER A 1 284 ? -16.412 0.321 28.727 1.00 94.50 284 SER A CA 1
ATOM 2259 C C . SER A 1 284 ? -16.117 1.793 29.031 1.00 94.50 284 SER A C 1
ATOM 2261 O O . SER A 1 284 ? -14.954 2.186 28.989 1.00 94.50 284 SER A O 1
ATOM 2263 N N . CYS A 1 285 ? -17.112 2.591 29.440 1.00 94.56 285 CYS A N 1
ATOM 2264 C CA . CYS A 1 285 ? -16.897 3.960 29.922 1.00 94.56 285 CYS A CA 1
ATOM 2265 C C . CYS A 1 285 ? -16.146 4.009 31.264 1.00 94.56 285 CYS A C 1
ATOM 2267 O O . CYS A 1 285 ? -15.258 4.847 31.426 1.00 94.56 285 CYS A O 1
ATOM 2269 N N . GLU A 1 286 ? -16.459 3.124 32.216 1.00 93.88 286 GLU A N 1
ATOM 2270 C CA . GLU A 1 286 ? -15.720 3.001 33.483 1.00 93.88 286 GLU A CA 1
ATOM 2271 C C . GLU A 1 286 ? -14.255 2.602 33.246 1.00 93.88 286 GLU A C 1
ATOM 2273 O O . GLU A 1 286 ? -13.340 3.255 33.755 1.00 93.88 286 GLU A O 1
ATOM 2278 N N . ILE A 1 287 ? -14.021 1.577 32.419 1.00 94.62 287 ILE A N 1
ATOM 2279 C CA . ILE A 1 287 ? -12.672 1.101 32.072 1.00 94.62 287 ILE A CA 1
ATOM 2280 C C . ILE A 1 287 ? -11.905 2.174 31.280 1.00 94.62 287 ILE A C 1
ATOM 2282 O O . ILE A 1 287 ? -10.729 2.417 31.553 1.00 94.62 287 ILE A O 1
ATOM 2286 N N . PHE A 1 288 ? -12.556 2.883 30.354 1.00 94.56 288 PHE A N 1
ATOM 2287 C CA . PHE A 1 288 ? -11.945 4.007 29.644 1.00 94.56 288 PHE A CA 1
ATOM 2288 C C . PHE A 1 288 ? -11.542 5.134 30.604 1.00 94.56 288 PHE A C 1
ATOM 2290 O O . PHE A 1 288 ? -10.414 5.615 30.536 1.00 94.56 288 PHE A O 1
ATOM 2297 N N . LEU A 1 289 ? -12.410 5.536 31.541 1.00 94.00 289 LEU A N 1
ATOM 2298 C CA . LEU A 1 289 ? -12.087 6.581 32.523 1.00 94.00 289 LEU A CA 1
ATOM 2299 C C . LEU A 1 289 ? -10.926 6.192 33.448 1.00 94.00 289 LEU A C 1
ATOM 2301 O O . LEU A 1 289 ? -10.162 7.066 33.853 1.00 94.00 289 LEU A O 1
ATOM 2305 N N . LYS A 1 290 ? -10.770 4.898 33.747 1.00 94.62 290 LYS A N 1
ATOM 2306 C CA . LYS A 1 290 ? -9.641 4.348 34.511 1.00 94.62 290 LYS A CA 1
ATOM 2307 C C . LYS A 1 290 ? -8.305 4.447 33.756 1.00 94.62 290 LYS A C 1
ATOM 2309 O O . LYS A 1 290 ? -7.284 4.707 34.386 1.00 94.62 290 LYS A O 1
ATOM 2314 N N . HIS A 1 291 ? -8.316 4.270 32.431 1.00 93.56 291 HIS A N 1
ATOM 2315 C CA . HIS A 1 291 ? -7.111 4.124 31.591 1.00 93.56 291 HIS A CA 1
ATOM 2316 C C . HIS A 1 291 ? -6.864 5.265 30.586 1.00 93.56 291 HIS A C 1
ATOM 2318 O O . HIS A 1 291 ? -5.919 5.199 29.800 1.00 93.56 291 HIS A O 1
ATOM 2324 N N . CYS A 1 292 ? -7.677 6.326 30.593 1.00 91.81 292 CYS A N 1
ATOM 2325 C CA . CYS A 1 292 ? -7.641 7.402 29.590 1.00 91.81 292 CYS A CA 1
ATOM 2326 C C . CYS A 1 292 ? -6.245 8.039 29.422 1.00 91.81 292 CYS A C 1
ATOM 2328 O O . CYS A 1 292 ? -5.752 8.184 28.305 1.00 91.81 292 CYS A O 1
ATOM 2330 N N . GLU A 1 293 ? -5.556 8.336 30.528 1.00 91.69 293 GLU A N 1
ATOM 2331 C CA . GLU A 1 293 ? -4.203 8.922 30.517 1.00 91.69 293 GLU A CA 1
ATOM 2332 C C . GLU A 1 293 ? -3.106 7.946 30.048 1.00 91.69 293 GLU A C 1
ATOM 2334 O O . GLU A 1 293 ? -1.965 8.347 29.826 1.00 91.69 293 GLU A O 1
ATOM 2339 N N . GLU A 1 294 ? -3.424 6.662 29.879 1.00 89.81 294 GLU A N 1
ATOM 2340 C CA . GLU A 1 294 ? -2.550 5.683 29.229 1.00 89.81 294 GLU A CA 1
ATOM 2341 C C . GLU A 1 294 ? -2.858 5.595 27.735 1.00 89.81 294 GLU A C 1
ATOM 2343 O O . GLU A 1 294 ? -1.946 5.693 26.917 1.00 89.81 294 GLU A O 1
ATOM 2348 N N . LEU A 1 295 ? -4.141 5.526 27.376 1.00 89.12 295 LEU A N 1
ATOM 2349 C CA . LEU A 1 295 ? -4.614 5.513 25.989 1.00 89.12 295 LEU A CA 1
ATOM 2350 C C . LEU A 1 295 ? -4.188 6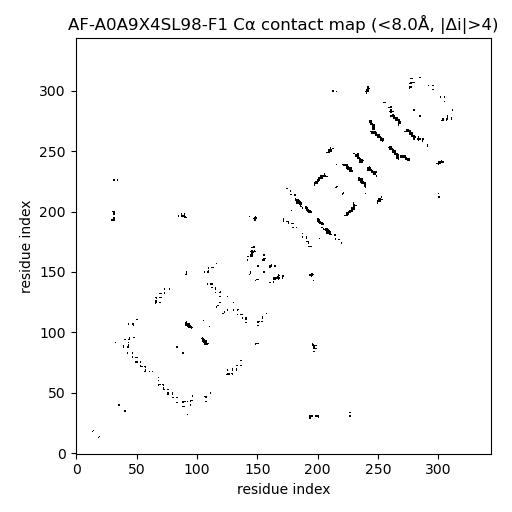.763 25.203 1.00 89.12 295 LEU A C 1
ATOM 2352 O O . LEU A 1 295 ? -3.794 6.654 24.043 1.00 89.12 295 LEU A O 1
ATOM 2356 N N . LYS A 1 296 ? -4.168 7.940 25.845 1.00 90.50 296 LYS A N 1
ATOM 2357 C CA . LYS A 1 296 ? -3.649 9.201 25.274 1.00 90.50 296 LYS A CA 1
ATOM 2358 C C . LYS A 1 296 ? -2.180 9.139 24.831 1.00 90.50 296 LYS A C 1
ATOM 2360 O O . LYS A 1 296 ? -1.745 10.010 24.081 1.00 90.50 296 LYS A O 1
ATOM 2365 N N . LYS A 1 297 ? -1.409 8.139 25.279 1.00 88.69 297 LYS A N 1
ATOM 2366 C CA . LYS A 1 297 ? 0.001 7.943 24.898 1.00 88.69 297 LYS A CA 1
ATOM 2367 C C . LYS A 1 297 ? 0.160 7.209 23.558 1.00 88.69 297 LYS A C 1
ATOM 2369 O O . LYS A 1 297 ? 1.263 7.218 23.021 1.00 88.69 297 LYS A O 1
ATOM 2374 N N . GLU A 1 298 ? -0.894 6.590 23.012 1.00 86.19 298 GLU A N 1
ATOM 2375 C CA . GLU A 1 298 ? -0.856 5.885 21.721 1.00 86.19 298 GLU A CA 1
ATOM 2376 C C . GLU A 1 298 ? -1.338 6.806 20.578 1.00 86.19 298 GLU A C 1
ATOM 2378 O O . GLU A 1 298 ? -2.546 6.966 20.368 1.00 86.19 298 GLU A O 1
ATOM 2383 N N . PRO A 1 299 ? -0.425 7.427 19.802 1.00 83.50 299 PRO A N 1
ATOM 2384 C CA . PRO A 1 299 ? -0.799 8.423 18.800 1.00 83.50 299 PRO A CA 1
ATOM 2385 C C . PRO A 1 299 ? -1.664 7.852 17.671 1.00 83.50 299 PRO A C 1
ATOM 2387 O O . PRO A 1 299 ? -2.454 8.602 17.090 1.00 83.50 299 PRO A O 1
ATOM 2390 N N . ARG A 1 300 ? -1.559 6.546 17.367 1.00 83.50 300 ARG A N 1
ATOM 2391 C CA . ARG A 1 300 ? -2.302 5.896 16.271 1.00 83.50 300 ARG A CA 1
ATOM 2392 C C . ARG A 1 300 ? -3.818 6.015 16.429 1.00 83.50 300 ARG A C 1
ATOM 2394 O O . ARG A 1 300 ? -4.523 6.165 15.434 1.00 83.50 300 ARG A O 1
ATOM 2401 N N . ILE A 1 301 ? -4.303 5.962 17.671 1.00 86.56 301 ILE A N 1
ATOM 2402 C CA . ILE A 1 301 ? -5.735 5.919 18.008 1.00 86.56 301 ILE A CA 1
ATOM 2403 C C . ILE A 1 301 ? -6.250 7.234 18.608 1.00 86.56 301 ILE A C 1
ATOM 2405 O O . ILE A 1 301 ? -7.407 7.302 19.010 1.00 86.56 301 ILE A O 1
ATOM 2409 N N . SER A 1 302 ? -5.420 8.282 18.642 1.00 88.81 302 SER A N 1
ATOM 2410 C CA . SER A 1 302 ? -5.721 9.604 19.220 1.00 88.81 302 SER A CA 1
ATOM 2411 C C . SER A 1 302 ? -7.134 10.123 18.910 1.00 88.81 302 SER A C 1
ATOM 2413 O O . SER A 1 302 ? -7.866 10.467 19.835 1.00 88.81 302 SER A O 1
ATOM 2415 N N . LYS A 1 303 ? -7.575 10.078 17.644 1.00 91.06 303 LYS A N 1
ATOM 2416 C CA . LYS A 1 303 ? -8.930 10.506 17.240 1.00 91.06 303 LYS A CA 1
ATOM 2417 C C . LYS A 1 303 ? -10.071 9.670 17.829 1.00 91.06 303 LYS A C 1
ATOM 2419 O O . LYS A 1 303 ? -11.129 10.218 18.116 1.00 91.06 303 LYS A O 1
ATOM 2424 N N . VAL A 1 304 ? -9.856 8.378 18.078 1.00 91.62 304 VAL A N 1
ATOM 2425 C CA . VAL A 1 304 ? -10.818 7.530 18.805 1.00 91.62 304 VAL A CA 1
ATOM 2426 C C . VAL A 1 304 ? -10.882 7.938 20.281 1.00 91.62 304 VAL A C 1
ATOM 2428 O O . VAL A 1 304 ? -11.967 7.978 20.853 1.00 91.62 304 VAL A O 1
ATOM 2431 N N . ILE A 1 305 ? -9.752 8.304 20.894 1.00 93.19 305 ILE A N 1
ATOM 2432 C CA . ILE A 1 305 ? -9.708 8.744 22.299 1.00 93.19 305 ILE A CA 1
ATOM 2433 C C . ILE A 1 305 ? -10.393 10.108 22.475 1.00 93.19 305 ILE A C 1
ATOM 2435 O O . ILE A 1 305 ? -11.228 10.250 23.365 1.00 93.19 305 ILE A O 1
ATOM 2439 N N . GLU A 1 306 ? -10.134 11.074 21.586 1.00 94.06 306 GLU A N 1
ATOM 2440 C CA . GLU A 1 306 ? -10.834 12.372 21.556 1.00 94.06 306 GLU A CA 1
ATOM 2441 C C . GLU A 1 306 ? -12.364 12.203 21.429 1.00 94.06 306 GLU A C 1
ATOM 2443 O O . GLU A 1 306 ? -13.144 12.858 22.133 1.00 94.06 306 GLU A O 1
ATOM 2448 N N . ALA A 1 307 ? -12.808 11.285 20.563 1.00 94.25 307 ALA A N 1
ATOM 2449 C CA . ALA A 1 307 ? -14.218 10.960 20.374 1.00 94.25 307 ALA A CA 1
ATOM 2450 C C . ALA A 1 307 ? -14.835 10.252 21.596 1.00 94.25 307 ALA A C 1
ATOM 2452 O O . ALA A 1 307 ? -15.967 10.556 21.980 1.00 94.25 307 ALA A O 1
ATOM 2453 N N . ALA A 1 308 ? -14.089 9.355 22.246 1.00 94.69 308 ALA A N 1
ATOM 2454 C CA . ALA A 1 308 ? -14.507 8.643 23.452 1.00 94.69 308 ALA A CA 1
ATOM 2455 C C . ALA A 1 308 ? -14.636 9.574 24.676 1.00 94.69 308 ALA A C 1
ATOM 2457 O O . ALA A 1 308 ? -15.638 9.503 25.394 1.00 94.69 308 ALA A O 1
ATOM 2458 N N . GLU A 1 309 ? -13.696 10.508 24.879 1.00 95.25 309 GLU A N 1
ATOM 2459 C CA . GLU A 1 309 ? -13.830 11.567 25.894 1.00 95.25 309 GLU A CA 1
ATOM 2460 C C . GLU A 1 309 ? -15.066 12.439 25.622 1.00 95.25 309 GLU A C 1
ATOM 2462 O O . GLU A 1 309 ? -15.854 12.719 26.532 1.00 95.25 309 GLU A O 1
ATOM 2467 N N . SER A 1 310 ? -15.285 12.805 24.355 1.00 93.62 310 SER A N 1
ATOM 2468 C CA . SER A 1 310 ? -16.436 13.606 23.923 1.00 93.62 310 SER A CA 1
ATOM 2469 C C . SER A 1 310 ? -17.778 12.892 24.135 1.00 93.62 310 SER A C 1
ATOM 2471 O O . SER A 1 310 ? -18.748 13.530 24.549 1.00 93.62 310 SER A O 1
ATOM 2473 N N . PHE A 1 311 ? -17.850 11.579 23.891 1.00 94.69 311 PHE A N 1
ATOM 2474 C CA . PHE A 1 311 ? -19.025 10.745 24.176 1.00 94.69 311 PHE A CA 1
ATOM 2475 C C . PHE A 1 311 ? -19.343 10.728 25.678 1.00 94.69 311 PHE A C 1
ATOM 2477 O O . PHE A 1 311 ? -20.459 11.057 26.087 1.00 94.69 311 PHE A O 1
ATOM 2484 N N . ILE A 1 312 ? -18.345 10.445 26.520 1.00 92.75 312 ILE A N 1
ATOM 2485 C CA . ILE A 1 312 ? -18.527 10.382 27.976 1.00 92.75 312 ILE A CA 1
ATOM 2486 C C . ILE A 1 312 ? -18.933 11.747 28.552 1.00 92.75 312 ILE A C 1
ATOM 2488 O O . ILE A 1 312 ? -19.785 11.810 29.439 1.00 92.75 312 ILE A O 1
ATOM 2492 N N . GLN A 1 313 ? -18.373 12.851 28.051 1.00 90.12 313 GLN A N 1
ATOM 2493 C CA . GLN A 1 313 ? -18.728 14.190 28.529 1.00 90.12 313 GLN A CA 1
ATOM 2494 C C . GLN A 1 313 ? -20.157 14.601 28.126 1.00 90.12 313 GLN A C 1
ATOM 2496 O O . GLN A 1 313 ? -20.849 15.258 28.912 1.00 90.12 313 GLN A O 1
ATOM 2501 N N . LYS A 1 314 ? -20.641 14.165 26.953 1.00 88.12 314 LYS A N 1
ATOM 2502 C CA . LYS A 1 314 ? -22.052 14.315 26.553 1.00 88.12 314 LYS A CA 1
ATOM 2503 C C . LYS A 1 314 ? -22.971 13.503 27.475 1.00 88.12 314 LYS A C 1
ATOM 2505 O O . LYS A 1 314 ? -23.925 14.057 28.013 1.00 88.12 314 LYS A O 1
ATOM 2510 N N . ASN A 1 315 ? -22.636 12.247 27.773 1.00 78.88 315 ASN A N 1
ATOM 2511 C CA . ASN A 1 315 ? -23.450 11.407 28.664 1.00 78.88 315 ASN A CA 1
ATOM 2512 C C . ASN A 1 315 ? -23.465 11.902 30.123 1.00 78.88 315 ASN A C 1
ATOM 2514 O O . ASN A 1 315 ? -24.487 11.794 30.788 1.00 78.88 315 ASN A O 1
ATOM 2518 N N . LYS A 1 316 ? -22.378 12.520 30.611 1.00 72.31 316 LYS A N 1
ATOM 2519 C CA . LYS A 1 316 ? -22.329 13.174 31.937 1.00 72.31 316 LYS A CA 1
ATOM 2520 C C . LYS A 1 316 ? -23.144 14.470 32.031 1.00 72.31 316 LYS A C 1
ATOM 2522 O O . LYS A 1 316 ? -23.393 14.940 33.138 1.00 72.31 316 LYS A O 1
ATOM 2527 N N . THR A 1 317 ? -23.507 15.079 30.900 1.00 59.66 317 THR A N 1
ATOM 2528 C CA . THR A 1 317 ? -24.281 16.335 30.848 1.00 59.66 317 THR A CA 1
ATOM 2529 C C . THR A 1 317 ? -25.728 16.130 30.400 1.00 59.66 317 THR A C 1
ATOM 2531 O O . THR A 1 317 ? -26.585 16.958 30.712 1.00 59.66 317 THR A O 1
ATOM 2534 N N . ALA A 1 318 ? -26.040 14.999 29.765 1.00 53.44 318 ALA A N 1
ATOM 2535 C CA . ALA A 1 318 ? -27.400 14.501 29.657 1.00 53.44 318 ALA A CA 1
ATOM 2536 C C . ALA A 1 318 ? -27.943 14.117 31.048 1.00 53.44 318 ALA A C 1
ATOM 2538 O O . ALA A 1 318 ? -27.367 13.297 31.759 1.00 53.44 318 ALA A O 1
ATOM 2539 N N . SER A 1 319 ? -29.093 14.678 31.429 1.00 39.09 319 SER A N 1
ATOM 2540 C CA . SER A 1 319 ? -29.915 14.063 32.482 1.00 39.09 319 SER A CA 1
ATOM 2541 C C . SER A 1 319 ? -30.404 12.689 31.998 1.00 39.09 319 SER A C 1
ATOM 2543 O O . SER A 1 319 ? -30.610 12.535 30.791 1.00 39.09 319 SER A O 1
ATOM 2545 N N . PRO A 1 320 ? -30.589 11.694 32.889 1.00 39.50 320 PRO A N 1
ATOM 2546 C CA . PRO A 1 320 ? -30.880 10.325 32.474 1.00 39.50 320 PRO A CA 1
ATOM 2547 C C . PRO A 1 320 ? -32.138 10.268 31.593 1.00 39.50 320 PRO A C 1
ATOM 2549 O O . PRO A 1 320 ? -33.144 10.903 31.935 1.00 39.50 320 PRO A O 1
ATOM 2552 N N . PRO A 1 321 ? -32.109 9.526 30.470 1.00 38.59 321 PRO A N 1
ATOM 2553 C CA . PRO A 1 321 ? -33.278 9.390 29.614 1.00 38.59 321 PRO A CA 1
ATOM 2554 C C . PRO A 1 321 ? -34.419 8.712 30.391 1.00 38.59 321 PRO A C 1
ATOM 2556 O O . PRO A 1 321 ? -34.161 7.817 31.202 1.00 38.59 321 PRO A O 1
ATOM 2559 N N . PRO A 1 322 ? -35.689 9.095 30.157 1.00 32.03 322 PRO A N 1
ATOM 2560 C CA . PRO A 1 322 ? -36.820 8.387 30.745 1.00 32.03 322 PRO A CA 1
ATOM 2561 C C . PRO A 1 322 ? -36.788 6.920 30.296 1.00 32.03 322 PRO A C 1
ATOM 2563 O O . PRO A 1 322 ? -36.642 6.621 29.111 1.00 32.03 322 PRO A O 1
ATOM 2566 N N . SER A 1 323 ? -36.885 6.003 31.258 1.00 35.66 323 SER A N 1
ATOM 2567 C CA . SER A 1 323 ? -36.604 4.574 31.086 1.00 35.66 323 SER A CA 1
ATOM 2568 C C . SER A 1 323 ? -37.703 3.839 30.300 1.00 35.66 323 SER A C 1
ATOM 2570 O O . SER A 1 323 ? -38.517 3.125 30.891 1.00 35.66 323 SER A O 1
ATOM 2572 N N . SER A 1 324 ? -37.773 4.046 28.980 1.00 43.75 324 SER A N 1
ATOM 2573 C CA . SER A 1 324 ? -38.865 3.515 28.146 1.00 43.75 324 SER A CA 1
ATOM 2574 C C . SER A 1 324 ? -38.579 3.379 26.634 1.00 43.75 324 SER A C 1
ATOM 2576 O O . SER A 1 324 ? -39.486 3.592 25.829 1.00 43.75 324 SER A O 1
ATOM 2578 N N . ILE A 1 325 ? -37.376 2.951 26.213 1.00 35.31 325 ILE A N 1
ATOM 2579 C CA . ILE A 1 325 ? -37.161 2.424 24.841 1.00 35.31 325 ILE A CA 1
ATOM 2580 C C . ILE A 1 325 ? -36.650 0.973 24.877 1.00 35.31 325 ILE A C 1
ATOM 2582 O O . ILE A 1 325 ? -35.460 0.702 24.812 1.00 35.31 325 ILE A O 1
ATOM 2586 N N . TYR A 1 326 ? -37.633 0.084 25.026 1.00 32.47 326 TYR A N 1
ATOM 2587 C CA . TYR A 1 326 ? -37.777 -1.282 24.504 1.00 32.47 326 TYR A CA 1
ATOM 2588 C C . TYR A 1 326 ? -36.571 -2.208 24.275 1.00 32.47 326 TYR A C 1
ATOM 2590 O O . TYR A 1 326 ? -35.664 -1.943 23.493 1.00 32.47 326 TYR A O 1
ATOM 2598 N N . ASN A 1 327 ? -36.737 -3.420 24.817 1.00 34.78 327 ASN A N 1
ATOM 2599 C CA . ASN A 1 327 ? -36.096 -4.650 24.358 1.00 34.78 327 ASN A CA 1
ATOM 2600 C C . ASN A 1 327 ? -36.170 -4.783 22.825 1.00 34.78 327 ASN A C 1
ATOM 2602 O O . ASN A 1 327 ? -37.252 -4.655 22.247 1.00 34.78 327 ASN A O 1
ATOM 2606 N N . ILE A 1 328 ? -35.061 -5.180 22.204 1.00 33.88 328 ILE A N 1
ATOM 2607 C CA . ILE A 1 328 ? -35.066 -5.865 20.910 1.00 33.88 328 ILE A CA 1
ATOM 2608 C C . ILE A 1 328 ? -34.545 -7.272 21.183 1.00 33.88 328 ILE A C 1
ATOM 2610 O O . ILE A 1 328 ? -33.354 -7.444 21.425 1.00 33.88 328 ILE A O 1
ATOM 2614 N N . ASP A 1 329 ? -35.434 -8.263 21.173 1.00 29.58 329 ASP A N 1
ATOM 2615 C CA . ASP A 1 329 ? -35.041 -9.670 21.219 1.00 29.58 329 ASP A CA 1
ATOM 2616 C C . ASP A 1 329 ? -36.018 -10.544 20.415 1.00 29.58 329 ASP A C 1
ATOM 2618 O O . ASP A 1 329 ? -37.227 -10.318 20.415 1.00 29.58 329 ASP A O 1
ATOM 2622 N N . THR A 1 330 ? -35.463 -11.551 19.742 1.00 28.72 330 THR A N 1
ATOM 2623 C CA . THR A 1 330 ? -36.119 -12.620 18.965 1.00 28.72 330 THR A CA 1
ATOM 2624 C C . THR A 1 330 ? -37.172 -12.265 17.891 1.00 28.72 330 THR A C 1
ATOM 2626 O O . THR A 1 330 ? -38.322 -11.972 18.180 1.00 28.72 330 THR A O 1
ATOM 2629 N N . SER A 1 331 ? -36.788 -12.538 16.636 1.00 31.52 331 SER A N 1
ATOM 2630 C CA . SER A 1 331 ? -37.363 -13.604 15.780 1.00 31.52 331 SER A CA 1
ATOM 2631 C C . SER A 1 331 ? -38.847 -13.595 15.339 1.00 31.52 331 SER A C 1
ATOM 2633 O O . SER A 1 331 ? -39.765 -13.426 16.126 1.00 31.52 331 SER A O 1
ATOM 2635 N N . ASN A 1 332 ? -39.052 -13.987 14.072 1.00 32.47 332 ASN A N 1
ATOM 2636 C CA . ASN A 1 332 ? -40.277 -14.551 13.479 1.00 32.47 332 ASN A CA 1
ATOM 2637 C C . ASN A 1 332 ? -41.611 -13.788 13.642 1.00 32.47 332 ASN A C 1
ATOM 2639 O O . ASN A 1 332 ? -42.328 -13.973 14.616 1.00 32.47 332 ASN A O 1
ATOM 2643 N N . HIS A 1 333 ? -42.059 -13.129 12.567 1.00 29.77 333 HIS A N 1
ATOM 2644 C CA . HIS A 1 333 ? -43.210 -13.601 11.768 1.00 29.77 333 HIS A CA 1
ATOM 2645 C C . HIS A 1 333 ? -43.416 -12.701 10.539 1.00 29.77 333 HIS A C 1
ATOM 2647 O O . HIS A 1 333 ? -43.580 -11.492 10.670 1.00 29.77 333 HIS A O 1
ATOM 2653 N N . LEU A 1 334 ? -43.448 -13.291 9.339 1.00 29.78 334 LEU A N 1
ATOM 2654 C CA . LEU A 1 334 ? -43.812 -12.574 8.109 1.00 29.78 334 LEU A CA 1
ATOM 2655 C C . LEU A 1 334 ? -44.530 -13.495 7.105 1.00 29.78 334 LEU A C 1
ATOM 2657 O O . LEU A 1 334 ? -44.194 -13.565 5.925 1.00 29.78 334 LEU A O 1
ATOM 2661 N N . GLU A 1 335 ? -45.548 -14.211 7.593 1.00 29.45 335 GLU A N 1
ATOM 2662 C CA . GLU A 1 335 ? -46.511 -14.895 6.727 1.00 29.45 335 GLU A CA 1
ATOM 2663 C C . GLU A 1 335 ? -47.698 -13.982 6.389 1.00 29.45 335 GLU A C 1
ATOM 2665 O O . GLU A 1 335 ? -48.439 -13.519 7.249 1.00 29.45 335 GLU A O 1
ATOM 2670 N N . GLN A 1 336 ? -47.828 -13.742 5.086 1.00 29.59 336 GLN A N 1
ATOM 2671 C CA . GLN A 1 336 ? -49.027 -13.430 4.305 1.00 29.59 336 GLN A CA 1
ATOM 2672 C C . GLN A 1 336 ? -50.369 -13.262 5.051 1.00 29.59 336 GLN A C 1
ATOM 2674 O O . GLN A 1 336 ? -50.964 -14.231 5.516 1.00 29.59 336 GLN A O 1
ATOM 2679 N N . SER A 1 337 ? -50.971 -12.072 4.945 1.00 27.95 337 SER A N 1
ATOM 2680 C CA . SER A 1 337 ? -52.281 -11.873 4.276 1.00 27.95 337 SER A CA 1
ATOM 2681 C C . SER A 1 337 ? -52.767 -10.414 4.391 1.00 27.95 337 SER A C 1
ATOM 2683 O O . SER A 1 337 ? -52.316 -9.690 5.269 1.00 27.95 337 SER A O 1
ATOM 2685 N N . ALA A 1 338 ? -53.733 -9.907 3.615 1.00 29.27 338 ALA A N 1
ATOM 2686 C CA . ALA A 1 338 ? -54.061 -10.010 2.179 1.00 29.27 338 ALA A CA 1
ATOM 2687 C C . ALA A 1 338 ? -55.373 -9.221 1.944 1.00 29.27 338 ALA A C 1
ATOM 2689 O O . ALA A 1 338 ? -56.289 -9.385 2.742 1.00 29.27 338 ALA A O 1
ATO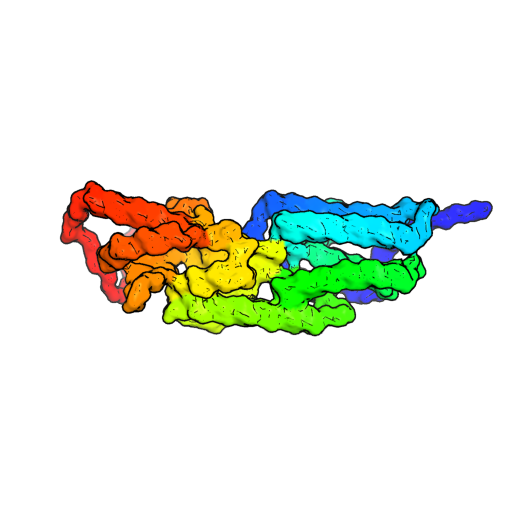M 2690 N N . SER A 1 339 ? -55.534 -8.524 0.802 1.00 30.09 339 SER A N 1
ATOM 2691 C CA . SER A 1 339 ? -56.836 -7.974 0.318 1.00 30.09 339 SER A CA 1
ATOM 2692 C C . SER A 1 339 ? -57.493 -6.881 1.208 1.00 30.09 339 SER A C 1
ATOM 2694 O O . SER A 1 339 ? -57.110 -6.721 2.356 1.00 30.09 339 SER A O 1
ATOM 2696 N N . GLN A 1 340 ? -58.497 -6.074 0.824 1.00 29.78 340 GLN A N 1
ATOM 2697 C CA . GLN A 1 340 ? -59.105 -5.574 -0.439 1.00 29.78 340 GLN A CA 1
ATOM 2698 C C . GLN A 1 340 ? -59.958 -4.323 -0.045 1.00 29.78 340 GLN A C 1
ATOM 2700 O O . GLN A 1 340 ? -60.221 -4.132 1.138 1.00 29.78 340 GLN A O 1
ATOM 2705 N N . ASN A 1 341 ? -60.474 -3.432 -0.904 1.00 28.80 341 ASN A N 1
ATOM 2706 C CA . ASN A 1 341 ? -60.508 -3.358 -2.375 1.00 28.80 341 ASN A CA 1
ATOM 2707 C C . ASN A 1 341 ? -59.912 -1.981 -2.836 1.00 28.80 341 ASN A C 1
ATOM 2709 O O . ASN A 1 341 ? -58.755 -1.777 -2.491 1.00 28.80 341 ASN A O 1
ATOM 2713 N N . VAL A 1 342 ? -60.483 -0.974 -3.533 1.00 30.95 342 VAL A N 1
ATOM 2714 C CA . VAL A 1 342 ? -61.774 -0.706 -4.212 1.00 30.95 342 VAL A CA 1
ATOM 2715 C C . VAL A 1 342 ? -61.555 0.238 -5.416 1.00 30.95 342 VAL A C 1
ATOM 2717 O O . VAL A 1 342 ? -61.148 1.379 -5.248 1.00 30.95 342 VAL A O 1
ATOM 2720 N N . VAL A 1 343 ? -61.868 -0.273 -6.613 1.00 34.50 343 VAL A N 1
ATOM 2721 C CA . VAL A 1 343 ? -62.541 0.366 -7.772 1.00 34.50 343 VAL A CA 1
ATOM 2722 C C . VAL A 1 343 ? -62.653 1.907 -7.793 1.00 34.50 343 VAL A C 1
ATOM 2724 O O . VAL A 1 343 ? -63.459 2.465 -7.048 1.00 34.50 343 VAL A O 1
ATOM 2727 N N . HIS A 1 344 ? -62.040 2.553 -8.799 1.00 35.41 344 HIS A N 1
ATOM 2728 C CA . HIS A 1 344 ? -62.826 2.982 -9.969 1.00 35.41 344 HIS A CA 1
ATOM 2729 C C . HIS A 1 344 ? -62.046 3.046 -11.290 1.00 35.41 344 HIS A C 1
ATOM 2731 O O . HIS A 1 344 ? -60.802 3.124 -11.226 1.00 35.41 344 HIS A O 1
#

Foldseek 3Di:
DDDDDPDDDDVVVVVVVVPPPDDDDPPPVDPQCVPDDPVLLVLFQVLQVQLVVLVVQLVPCPPDQNLVSLVSSLVSNVVSVVVCLVVLRFQQDFHDHPPPPDPGGAGNLQVLLVVLLCLLPPDPSQDPSSNVSSVVVNVVSLVQLLQFRDYDPSNCPDPPNVVSPVSNVVNQVVLLVQQLVQWPWADSVPWGWGDGNQEIEIEGEQRTAGAVCSSLVDPSNQQHWYWYHRPNKIFTGDNSATDWIEAKHWYWDADDPGDIAIWIWHAPDNVDIHQTAIDGDPSNLVVCVVCLVVVCVDRRYNSVSVRSVVNVVVVVPDDDDDPDDDDDDDDDDDDDDDDDDDDD

Mean predicted aligned error: 12.1 Å

Nearest PDB structures (foldseek):
  8bot-assembly1_A  TM=5.048E-01  e=7.053E+00  Homo sapiens

Secondary structure (DSSP, 8-state):
------PPPPTHHHHTTT------------GGGGG--HHHHHHHHHHHHHHHHHHHHHHT-TTS-HHHHHHHHHHHHHHHHHHHHHTT--SSS-B--TT--SS--B-HHHHHHHHHHHHHHT-TT--HHHHHHHHHHHHHHHHHHHTT----HHHHTSTTHHHHHHHHHHHHHHHHHHHHHTEEES-STT-EEEEETTEEEEEE-TT-EE-HHHHHTSTTTTT-EEEEEETTEEEEEETTEEEEEESEEEEEEEETTTEEEEEEEEESSTTS-BPEEEE--HHHHHHHHHHHHHHTT-GGGHHHHHHHHHHHHHHHHSPPPPS---------------------

Sequence (344 aa):
MPTEYITTANPEKLEQLGYSYKTEHLQSSTAIYGHVNEHMEENISSTLREIYDALISYNNLEHLSNDEAIGNMVKRLQESIEKAKKNKVMFSVPCHIDVFKEEGKLSIIDYSMKVLRHLMEYDANVTEVGRSKLQHLWLEMSNLVSKGNNVSKNVFHLERMPSILQKRRDYLSHLKQIVCDSIEKGKKEDVAVERDNGFFCVECPEESVITPAKFLSNPEFENLDGALKIGDGVVRTKNGQYCDMKGALQMAFEVGDSEKIEMILLSENSSGFGEIMVHMDDKSCEIFLKHCEELKKEPRISKVIEAAESFIQKNKTASPPPSSIYNIDTSNHLEQSASQNVVH

pLDDT: mean 78.3, std 21.37, range [25.75, 95.94]